Protein AF-A0A8E0S796-F1 (afdb_monomer)

Solvent-accessible surface area (backbone atoms only — not comparable to full-atom values): 21973 Å² total; per-residue (Å²): 142,81,88,77,89,77,87,77,79,78,79,92,75,78,87,76,63,74,60,61,64,56,48,54,36,47,55,50,40,48,52,57,20,57,76,66,77,45,61,71,57,59,60,54,59,32,51,54,32,20,42,34,76,47,75,72,71,74,69,78,65,90,59,93,69,80,88,68,60,45,60,60,54,51,50,51,49,38,47,43,13,43,17,45,68,61,71,85,87,86,74,93,70,88,76,74,85,72,75,86,76,80,90,68,101,65,86,81,62,60,38,54,36,38,34,29,76,61,67,54,98,42,73,72,48,49,35,38,39,17,37,52,30,51,35,50,47,27,27,62,64,42,65,57,49,36,36,48,47,55,37,52,53,55,54,58,59,62,76,73,60,92,65,101,70,64,84,81,65,74,70,65,77,84,70,59,43,64,58,48,53,54,69,78,41,72,71,77,34,49,39,46,52,28,66,42,82,93,77,67,44,72,34,53,58,74,68,49,67,69,50,62,72,59,84,61,97,63,91,72,78,67,53,42,60,51,54,76,67,52,101,85,43,93,75,44,42,44,65,63,31,34,38,38,80,43,74,84,51,61,42,58,54,50,47,48,27,47,44,18,24,61,30,43,54,62,36,86,53,52,88,46,54,45,88,67,57,78,81,58,50,77,72,50,49,50,77,30,42,65,89,51,33,56,64,54,52,52,53,63,68,70,47,88,69,93,65,91,46,89,70,42,40,33,32,40,37,46,67,93,76,60,50,71,68,58,53,54,56,45,62,74,42,96,50,46,63,28,22,62,58,38,53,51,52,13,36,39,62,58,29,76,66,66,59,87,78,40,75,73,14,33,72,82,88,132

Radius of gyration: 25.73 Å; Cα contacts (8 Å, |Δi|>4): 520; chains: 1; bounding box: 73×78×78 Å

Sequence (366 aa):
MLLGQSSRLRDPSVLRVPGAAASANYYLRRSLCRSLNLPLPSCSLFRGWTVIFTGRFPNICTSPAGSCDDREILKKLILATGGQVSTPIFSDLITQEDKENDEYPLGHGRHIALVATEPCRTLKYFQALATLGRVPLLRPKWILDVIRREAAEAHTQEDDEDGELASSSRIAECINWPLRLLMDRPGRYELPRGVLESTGELISWSSIPIHYRSKSQGTMPTPSLFDSPIEWSVQPCQLIAIVTDDFTVFGPAWLTILQLAHGAKLVPGTMDPWPLPVAERQRIPPILSMQNAVQCLGSFVSEPSSTDCSRGNLVLVDRNKLDSSILSELRLLPLQLVTCDYFIQSLICGQLLDPESSSMFVPDVD

Organism: NCBI:txid27845

Secondary structure (DSSP, 8-state):
-----------------HHHHHHHHHHHHHHHHHHTT-PPPPTTTTTTEEEEE-S--------SS----HHHHHHHHHHHTT-EEPPSS---------------SS----EEEEE-SS----HHHHHHHHTTTSS-EE-THHHHHHHHHHHHHHHHHHSS---TTTTS--------HHHHHHHHSTTSSBPP-EEETTTTEEEPTTSS--GGG---SSSPPPP-SSSSPPTT--S--EEEEEE-S-TTTHHHHHHHHHHHHTTPPBPTTSSSBPPPPHHHHTTSPPEE-HHHHHHHHHHHHHS--S---TT-EEEEE-GGG--HHHHHHHHHSS-EEE-HHHHHHHHHHTSPPPGGG-GGGS----

Structure (mmCIF, N/CA/C/O backbone):
data_AF-A0A8E0S796-F1
#
_entry.id   AF-A0A8E0S796-F1
#
loop_
_atom_site.group_PDB
_atom_site.id
_atom_site.type_symbol
_atom_site.label_atom_id
_atom_site.label_alt_id
_atom_site.label_comp_id
_atom_site.label_asym_id
_atom_site.label_entity_id
_atom_site.label_seq_id
_atom_site.pdbx_PDB_ins_code
_atom_site.Cartn_x
_atom_site.Cartn_y
_atom_site.Cartn_z
_atom_site.occupancy
_atom_site.B_iso_or_equiv
_atom_site.auth_seq_id
_atom_site.auth_comp_id
_atom_site.auth_asym_id
_atom_site.auth_atom_id
_atom_site.pdbx_PDB_model_num
ATOM 1 N N . MET A 1 1 ? 44.904 57.761 -16.116 1.00 40.41 1 MET A N 1
ATOM 2 C CA . MET A 1 1 ? 45.583 56.687 -16.871 1.00 40.41 1 MET A CA 1
ATOM 3 C C . MET A 1 1 ? 46.551 55.989 -15.939 1.00 40.41 1 MET A C 1
ATOM 5 O O . MET A 1 1 ? 47.451 56.659 -15.461 1.00 40.41 1 MET A O 1
ATOM 9 N N . LEU A 1 2 ? 46.314 54.708 -15.652 1.00 29.33 2 LEU A N 1
ATOM 10 C CA . LEU A 1 2 ? 47.295 53.636 -15.414 1.00 29.33 2 LEU A CA 1
ATOM 11 C C . LEU A 1 2 ? 46.515 52.436 -14.858 1.00 29.33 2 LEU A C 1
ATOM 13 O O . LEU A 1 2 ? 46.002 52.464 -13.744 1.00 29.33 2 LEU A O 1
ATOM 17 N N . LEU A 1 3 ? 46.350 51.432 -15.719 1.00 30.02 3 LEU A N 1
ATOM 18 C CA . LEU A 1 3 ? 45.710 50.151 -15.440 1.00 30.02 3 LEU A CA 1
ATOM 19 C C . LEU A 1 3 ? 46.621 49.322 -14.527 1.00 30.02 3 LEU A C 1
ATOM 21 O O . LEU A 1 3 ? 47.715 48.933 -14.932 1.00 30.02 3 LEU A O 1
ATOM 25 N N . GLY A 1 4 ? 46.152 49.049 -13.311 1.00 29.78 4 GLY A N 1
ATOM 26 C CA . GLY A 1 4 ? 46.729 48.054 -12.413 1.00 29.78 4 GLY A CA 1
ATOM 27 C C . GLY A 1 4 ? 46.192 46.664 -12.749 1.00 29.78 4 GLY A C 1
ATOM 28 O O . GLY A 1 4 ? 44.983 46.448 -12.804 1.00 29.78 4 GLY A O 1
ATOM 29 N N . GLN A 1 5 ? 47.110 45.734 -12.995 1.00 36.94 5 GLN A N 1
ATOM 30 C CA . GLN A 1 5 ? 46.847 44.311 -13.179 1.00 36.94 5 GLN A CA 1
ATOM 31 C C . GLN A 1 5 ? 46.157 43.724 -11.938 1.00 36.94 5 GLN A C 1
ATOM 33 O O . GLN A 1 5 ? 46.643 43.884 -10.822 1.00 36.94 5 GLN A O 1
ATOM 38 N N . SER A 1 6 ? 45.062 42.987 -12.137 1.00 31.16 6 SER A N 1
ATOM 39 C CA . SER A 1 6 ? 44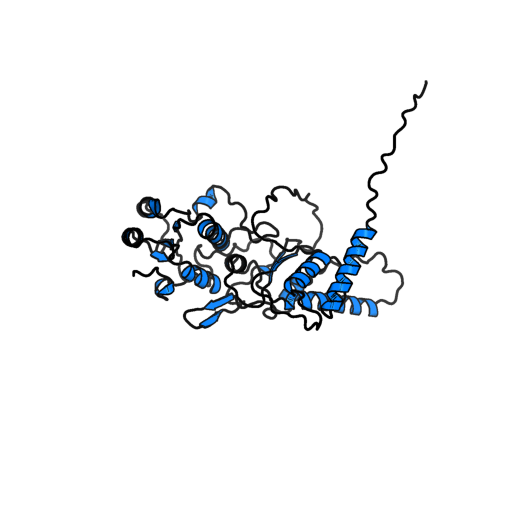.554 42.034 -11.150 1.00 31.16 6 SER A CA 1
ATOM 40 C C . SER A 1 6 ? 44.479 40.662 -11.809 1.00 31.16 6 SER A C 1
ATOM 42 O O . SER A 1 6 ? 43.662 40.395 -12.693 1.00 31.16 6 SER A O 1
ATOM 44 N N . SER A 1 7 ? 45.421 39.818 -11.408 1.00 29.09 7 SER A N 1
ATOM 45 C CA . SER A 1 7 ? 45.515 38.399 -11.703 1.00 29.09 7 SER A CA 1
ATOM 46 C C . SER A 1 7 ? 44.282 37.671 -11.163 1.00 29.09 7 SER A C 1
ATOM 48 O O . SER A 1 7 ? 44.187 37.350 -9.981 1.00 29.09 7 SER A O 1
ATOM 50 N N . ARG A 1 8 ? 43.327 37.358 -12.045 1.00 30.61 8 ARG A N 1
ATOM 51 C CA . ARG A 1 8 ? 42.311 36.343 -11.749 1.00 30.61 8 ARG A CA 1
ATOM 52 C C . ARG A 1 8 ? 42.971 34.969 -11.805 1.00 30.61 8 ARG A C 1
ATOM 54 O O . ARG A 1 8 ? 43.138 34.394 -12.880 1.00 30.61 8 ARG A O 1
ATOM 61 N N . LEU A 1 9 ? 43.353 34.467 -10.634 1.00 30.11 9 LEU A N 1
ATOM 62 C CA . LEU A 1 9 ? 43.578 33.047 -10.388 1.00 30.11 9 LEU A CA 1
ATOM 63 C C . LEU A 1 9 ? 42.331 32.282 -10.860 1.00 30.11 9 LEU A C 1
ATOM 65 O O . LEU A 1 9 ? 41.241 32.454 -10.318 1.00 30.11 9 LEU A O 1
ATOM 69 N N . ARG A 1 10 ? 42.484 31.497 -11.932 1.00 29.34 10 ARG A N 1
ATOM 70 C CA . ARG A 1 10 ? 41.500 30.493 -12.339 1.00 29.34 10 ARG A CA 1
ATOM 71 C C . ARG A 1 10 ? 41.585 29.352 -11.338 1.00 29.34 10 ARG A C 1
ATOM 73 O O . ARG A 1 10 ? 42.599 28.663 -11.294 1.00 29.34 10 ARG A O 1
ATOM 80 N N . ASP A 1 11 ? 40.521 29.169 -10.575 1.00 26.55 11 ASP A N 1
ATOM 81 C CA . ASP A 1 11 ? 40.298 27.969 -9.783 1.00 26.55 11 ASP A CA 1
ATOM 82 C C . ASP A 1 11 ? 39.998 26.798 -10.746 1.00 26.55 11 ASP A C 1
ATOM 84 O O . ASP A 1 11 ? 39.052 26.893 -11.538 1.00 26.55 11 ASP A O 1
ATOM 88 N N . PRO A 1 12 ? 40.802 25.719 -10.781 1.00 33.03 12 PRO A N 1
ATOM 89 C CA . PRO A 1 12 ? 40.572 24.578 -11.650 1.00 33.03 12 PRO A CA 1
ATOM 90 C C . PRO A 1 12 ? 39.724 23.559 -10.889 1.00 33.03 12 PRO A C 1
ATOM 92 O O . PRO A 1 12 ? 40.205 22.506 -10.477 1.00 33.03 12 PRO A O 1
ATOM 95 N N . SER A 1 13 ? 38.452 23.869 -10.664 1.00 29.36 13 SER A N 1
ATOM 96 C CA . SER A 1 13 ? 37.552 22.951 -9.975 1.00 29.36 13 SER A CA 1
ATOM 97 C C . SER A 1 13 ? 36.217 22.828 -10.715 1.00 29.36 13 SER A C 1
ATOM 99 O O . SER A 1 13 ? 35.382 23.721 -10.756 1.00 29.36 13 SER A O 1
ATOM 101 N N . VAL A 1 14 ? 36.038 21.624 -11.273 1.00 34.59 14 VAL A N 1
ATOM 102 C CA . VAL A 1 14 ? 34.771 21.002 -11.688 1.00 34.59 14 VAL A CA 1
ATOM 103 C C . VAL A 1 14 ? 34.178 21.455 -13.033 1.00 34.59 14 VAL A C 1
ATOM 105 O O . VAL A 1 14 ? 33.029 21.871 -13.137 1.00 34.59 14 VAL A O 1
ATOM 108 N N . LEU A 1 15 ? 34.898 21.168 -14.122 1.00 28.36 15 LEU A N 1
ATOM 109 C CA . LEU A 1 15 ? 34.232 20.687 -15.341 1.00 28.36 15 LEU A CA 1
ATOM 110 C C . LEU A 1 15 ? 33.751 19.252 -15.074 1.00 28.36 15 LEU A C 1
ATOM 112 O O . LEU A 1 15 ? 34.462 18.279 -15.324 1.00 28.36 15 LEU A O 1
ATOM 116 N N . ARG A 1 16 ? 32.544 19.102 -14.513 1.00 33.59 16 ARG A N 1
ATOM 117 C CA . ARG A 1 16 ? 31.850 17.806 -14.488 1.00 33.59 16 ARG A CA 1
ATOM 118 C C . ARG A 1 16 ? 31.503 17.453 -15.932 1.00 33.59 16 ARG A C 1
ATOM 120 O O . ARG A 1 16 ? 30.537 17.966 -16.483 1.00 33.59 16 ARG A O 1
ATOM 127 N N . VAL A 1 17 ? 32.312 16.592 -16.543 1.00 28.11 17 VAL A N 1
ATOM 128 C CA . VAL A 1 17 ? 32.035 16.004 -17.857 1.00 28.11 17 VAL A CA 1
ATOM 129 C C . VAL A 1 17 ? 30.725 15.203 -17.751 1.00 28.11 17 VAL A C 1
ATOM 131 O O . VAL A 1 17 ? 30.697 14.200 -17.032 1.00 28.11 17 VAL A O 1
ATOM 134 N N . PRO A 1 18 ? 29.641 15.586 -18.456 1.00 31.92 18 PRO A N 1
ATOM 135 C CA . PRO A 1 18 ? 28.344 14.898 -18.381 1.00 31.92 18 PRO A CA 1
ATOM 136 C C . PRO A 1 18 ? 28.396 13.423 -18.834 1.00 31.92 18 PRO A C 1
ATOM 138 O O . PRO A 1 18 ? 27.511 12.631 -18.515 1.00 31.92 18 PRO A O 1
ATOM 141 N N . GLY A 1 19 ? 29.453 13.028 -19.554 1.00 36.03 19 GLY A N 1
ATOM 142 C CA . GLY A 1 19 ? 29.602 11.705 -20.169 1.00 36.03 19 GLY A CA 1
ATOM 143 C C . GLY A 1 19 ? 30.029 10.561 -19.239 1.00 36.03 19 GLY A C 1
ATOM 144 O O . GLY A 1 19 ? 29.724 9.406 -19.530 1.00 36.03 19 GLY A O 1
ATOM 145 N N . ALA A 1 20 ? 30.691 10.823 -18.106 1.00 36.44 20 ALA A N 1
ATOM 146 C CA . ALA A 1 20 ? 31.187 9.744 -17.235 1.00 36.44 20 ALA A CA 1
ATOM 147 C C . ALA A 1 20 ? 30.063 9.096 -16.403 1.00 36.44 20 ALA A C 1
ATOM 149 O O . ALA A 1 20 ? 29.987 7.874 -16.288 1.00 36.44 20 ALA A O 1
ATOM 150 N N . ALA A 1 21 ? 29.132 9.905 -15.887 1.00 47.22 21 ALA A N 1
ATOM 151 C CA . ALA A 1 21 ? 27.968 9.406 -15.155 1.00 47.22 21 ALA A CA 1
ATOM 152 C C . ALA A 1 21 ? 26.963 8.715 -16.092 1.00 47.22 21 ALA A C 1
ATOM 154 O O . ALA A 1 21 ? 26.442 7.653 -15.759 1.00 47.22 21 ALA A O 1
ATOM 155 N N . ALA A 1 22 ? 26.739 9.266 -17.292 1.00 51.88 22 ALA A N 1
ATOM 156 C CA . ALA A 1 22 ? 25.870 8.660 -18.301 1.00 51.88 22 ALA A CA 1
ATOM 157 C C . ALA A 1 22 ? 26.415 7.310 -18.812 1.00 51.88 22 ALA A C 1
ATOM 159 O O . ALA A 1 22 ? 25.647 6.359 -18.979 1.00 51.88 22 ALA A O 1
ATOM 160 N N . SER A 1 23 ? 27.737 7.199 -19.000 1.00 56.59 23 SER A N 1
ATOM 161 C CA . SER A 1 23 ? 28.386 5.959 -19.449 1.00 56.59 23 SER A CA 1
ATOM 162 C C . SER A 1 23 ? 28.444 4.883 -18.359 1.00 56.59 23 SER A C 1
ATOM 164 O O . SER A 1 23 ? 28.126 3.728 -18.638 1.00 56.59 23 SER A O 1
ATOM 166 N N . ALA A 1 24 ? 28.741 5.235 -17.102 1.00 59.94 24 ALA A N 1
ATOM 167 C CA . ALA A 1 24 ? 28.686 4.291 -15.980 1.00 59.94 24 ALA A CA 1
ATOM 168 C C . ALA A 1 24 ? 27.276 3.696 -15.796 1.00 59.94 24 ALA A C 1
ATOM 170 O O . ALA A 1 24 ? 27.121 2.489 -15.597 1.00 59.94 24 ALA A O 1
ATOM 171 N N . ASN A 1 25 ? 26.241 4.527 -15.948 1.00 73.81 25 ASN A N 1
ATOM 172 C CA . ASN A 1 25 ? 24.851 4.087 -15.850 1.00 73.81 25 ASN A CA 1
ATOM 173 C C . ASN A 1 25 ? 24.449 3.171 -17.024 1.00 73.81 25 ASN A C 1
ATOM 175 O O . ASN A 1 25 ? 23.695 2.218 -16.841 1.00 73.81 25 ASN A O 1
ATOM 179 N N . TYR A 1 26 ? 25.008 3.393 -18.219 1.00 82.00 26 TYR A N 1
ATOM 180 C CA . TYR A 1 26 ? 24.823 2.507 -19.373 1.00 82.00 26 TYR A CA 1
ATOM 181 C C . TYR A 1 26 ? 25.399 1.102 -19.137 1.00 82.00 26 TYR A C 1
ATOM 183 O O . TYR A 1 26 ? 24.697 0.112 -19.354 1.00 82.00 26 TYR A O 1
ATOM 191 N N . TYR A 1 27 ? 26.645 0.988 -18.659 1.00 85.69 27 TYR A N 1
ATOM 192 C CA . TYR A 1 27 ? 27.256 -0.322 -18.389 1.00 85.69 27 TYR A CA 1
ATOM 193 C C . TYR A 1 27 ? 26.522 -1.082 -17.282 1.00 85.69 27 TYR A C 1
ATOM 195 O O . TYR A 1 27 ? 26.306 -2.290 -17.413 1.00 85.69 27 TYR A O 1
ATOM 203 N N . LEU A 1 28 ? 26.081 -0.376 -16.235 1.00 85.75 28 LEU A N 1
ATOM 204 C CA . LEU A 1 28 ? 25.255 -0.951 -15.178 1.00 85.75 28 LEU A CA 1
ATOM 205 C C . LEU A 1 28 ? 23.925 -1.479 -15.733 1.00 85.75 28 LEU A C 1
ATOM 207 O O . LEU A 1 28 ? 23.630 -2.659 -15.543 1.00 85.75 28 LEU A O 1
ATOM 211 N N . ARG A 1 29 ? 23.161 -0.659 -16.476 1.00 88.38 29 ARG A N 1
ATOM 212 C CA . ARG A 1 29 ? 21.910 -1.098 -17.126 1.00 88.38 29 ARG A CA 1
ATOM 213 C C . ARG A 1 29 ? 22.138 -2.320 -18.007 1.00 88.38 29 ARG A C 1
ATOM 215 O O . ARG A 1 29 ? 21.408 -3.299 -17.887 1.00 88.38 29 ARG A O 1
ATOM 222 N N . ARG A 1 30 ? 23.171 -2.298 -18.853 1.00 87.88 30 ARG A N 1
ATOM 223 C CA . ARG A 1 30 ? 23.501 -3.406 -19.759 1.00 87.88 30 ARG A CA 1
ATOM 224 C C . ARG A 1 30 ? 23.816 -4.696 -19.004 1.00 87.88 30 ARG A C 1
ATOM 226 O O . ARG A 1 30 ? 23.376 -5.759 -19.428 1.00 87.88 30 ARG A O 1
ATOM 233 N N . SER A 1 31 ? 24.558 -4.609 -17.901 1.00 88.12 31 SER A N 1
ATOM 234 C CA . SER A 1 31 ? 24.869 -5.759 -17.048 1.00 88.12 31 SER A CA 1
ATOM 235 C C . SER A 1 31 ? 23.606 -6.346 -16.403 1.00 88.12 31 SER A C 1
ATOM 237 O O . SER A 1 31 ? 23.342 -7.538 -16.547 1.00 88.12 31 SER A O 1
ATOM 239 N N . LEU A 1 32 ? 22.772 -5.496 -15.788 1.00 87.94 32 LEU A N 1
ATOM 240 C CA . LEU A 1 32 ? 21.517 -5.900 -15.138 1.00 87.94 32 LEU A CA 1
ATOM 241 C C . LEU A 1 32 ? 20.501 -6.492 -16.130 1.00 87.94 32 LEU A C 1
ATOM 243 O O . LEU A 1 32 ? 19.829 -7.478 -15.834 1.00 87.94 32 LEU A O 1
ATOM 247 N N . CYS A 1 33 ? 20.391 -5.913 -17.328 1.00 87.44 33 CYS A N 1
ATOM 248 C CA . CYS A 1 33 ? 19.484 -6.421 -18.357 1.00 87.44 33 CYS A CA 1
ATOM 249 C C . CYS A 1 33 ? 19.953 -7.780 -18.881 1.00 87.44 33 CYS A C 1
ATOM 251 O O . CYS A 1 33 ? 19.137 -8.684 -19.034 1.00 87.44 33 CYS A O 1
ATOM 253 N N . ARG A 1 34 ? 21.267 -7.977 -19.063 1.00 87.44 34 ARG A N 1
ATOM 254 C CA . ARG A 1 34 ? 21.828 -9.286 -19.429 1.00 87.44 34 ARG A CA 1
ATOM 255 C C . ARG A 1 34 ? 21.535 -10.356 -18.382 1.00 87.44 34 ARG A C 1
ATOM 257 O O . ARG A 1 34 ? 21.145 -11.452 -18.767 1.00 87.44 34 ARG A O 1
ATOM 264 N N . SER A 1 35 ? 21.668 -10.049 -17.087 1.00 84.81 35 SER A N 1
ATOM 265 C CA . SER A 1 35 ? 21.361 -11.028 -16.030 1.00 84.81 35 SER A CA 1
ATOM 266 C C . SER A 1 35 ? 19.887 -11.437 -15.993 1.00 84.81 35 SER A C 1
ATOM 268 O O . SER A 1 35 ? 19.581 -12.551 -15.589 1.00 84.81 35 SER A O 1
ATOM 270 N N . LEU A 1 36 ? 18.983 -10.560 -16.441 1.00 82.56 36 LEU A N 1
ATOM 271 C CA . LEU A 1 36 ? 17.538 -10.807 -16.479 1.00 82.56 36 LEU A CA 1
ATOM 272 C C . LEU A 1 36 ? 17.013 -11.217 -17.867 1.00 82.56 36 LEU A C 1
ATOM 274 O O . LEU A 1 36 ? 15.799 -11.340 -18.044 1.00 82.56 36 LEU A O 1
ATOM 278 N N . ASN A 1 37 ? 17.899 -11.401 -18.854 1.00 87.06 37 ASN A N 1
ATOM 279 C CA . ASN A 1 37 ? 17.545 -11.611 -20.261 1.00 87.06 37 ASN A CA 1
ATOM 280 C C . ASN A 1 37 ? 16.516 -10.577 -20.778 1.00 87.06 37 ASN A C 1
ATOM 282 O O . ASN A 1 37 ? 15.459 -10.913 -21.319 1.00 87.06 37 ASN A O 1
ATOM 286 N N . LEU A 1 38 ? 16.803 -9.298 -20.531 1.00 88.69 38 LEU A N 1
ATOM 287 C CA . LEU A 1 38 ? 16.007 -8.150 -20.958 1.00 88.69 38 LEU A CA 1
ATOM 288 C C . LEU A 1 38 ? 16.737 -7.358 -22.051 1.00 88.69 38 LEU A C 1
ATOM 290 O O . LEU A 1 38 ? 17.972 -7.302 -22.042 1.00 88.69 38 LEU A O 1
ATOM 294 N N . PRO A 1 39 ? 15.995 -6.696 -22.957 1.00 90.19 39 PRO A N 1
ATOM 295 C CA . PRO A 1 39 ? 16.579 -5.688 -23.831 1.00 90.19 39 PRO A CA 1
ATOM 296 C C . PRO A 1 39 ? 17.057 -4.482 -23.012 1.00 90.19 39 PRO A C 1
ATOM 298 O O . PRO A 1 39 ? 16.686 -4.322 -21.849 1.00 90.19 39 PRO A O 1
ATOM 301 N N . LEU A 1 40 ? 17.902 -3.642 -23.609 1.00 89.00 40 LEU A N 1
ATOM 302 C CA . LEU A 1 40 ? 18.440 -2.465 -22.933 1.00 89.00 40 LEU A CA 1
ATOM 303 C C . LEU A 1 40 ? 17.415 -1.311 -22.963 1.00 89.00 40 LEU A C 1
ATOM 305 O O . LEU A 1 40 ? 17.140 -0.816 -24.052 1.00 89.00 40 LEU A O 1
ATOM 309 N N . PRO A 1 41 ? 16.893 -0.847 -21.811 1.00 88.19 41 PRO A N 1
ATOM 310 C CA . PRO A 1 41 ? 15.966 0.281 -21.763 1.00 88.19 41 PRO A CA 1
ATOM 311 C C . PRO A 1 41 ? 16.676 1.637 -21.836 1.00 88.19 41 PRO A C 1
ATOM 313 O O . PRO A 1 41 ? 17.892 1.754 -21.603 1.00 88.19 41 PRO A O 1
ATOM 316 N N . SER A 1 42 ? 15.881 2.684 -22.061 1.00 86.38 42 SER A N 1
ATOM 317 C CA . SER A 1 42 ? 16.326 4.070 -21.951 1.00 86.38 42 SER A CA 1
ATOM 318 C C . SER A 1 42 ? 16.762 4.413 -20.520 1.00 86.38 42 SER A C 1
ATOM 320 O O . SER A 1 42 ? 16.392 3.774 -19.530 1.00 86.38 42 SER A O 1
ATOM 322 N N . CYS A 1 43 ? 17.582 5.458 -20.379 1.00 85.88 43 CYS A N 1
ATOM 323 C CA . CYS A 1 43 ? 18.012 5.943 -19.065 1.00 85.88 43 CYS A CA 1
ATOM 324 C C . CYS A 1 43 ? 16.915 6.677 -18.282 1.00 85.88 43 CYS A C 1
ATOM 326 O O . CYS A 1 43 ? 17.146 7.004 -17.120 1.00 85.88 43 CYS A O 1
ATOM 328 N N . SER A 1 44 ? 15.768 6.947 -18.907 1.00 86.31 44 SER A N 1
ATOM 329 C CA . SER A 1 44 ? 14.663 7.734 -18.356 1.00 86.31 44 SER A CA 1
ATOM 330 C C . SER A 1 44 ? 13.348 6.959 -18.261 1.00 86.31 44 SER A C 1
ATOM 332 O O . SER A 1 44 ? 12.337 7.562 -17.915 1.00 86.31 44 SER A O 1
ATOM 334 N N . LEU A 1 45 ? 13.349 5.650 -18.533 1.00 89.50 45 LEU A N 1
ATOM 335 C CA . LEU A 1 45 ? 12.152 4.803 -18.570 1.00 89.50 45 LEU A CA 1
ATOM 336 C C . LEU A 1 45 ? 11.266 4.922 -17.315 1.00 89.50 45 LEU A C 1
ATOM 338 O O . LEU A 1 45 ? 10.043 4.946 -17.422 1.00 89.50 45 LEU A O 1
ATOM 342 N N . PHE A 1 46 ? 11.865 5.020 -16.126 1.00 91.12 46 PHE A N 1
ATOM 343 C CA . PHE A 1 46 ? 11.137 5.169 -14.859 1.00 91.12 46 PHE A CA 1
ATOM 344 C C . PHE A 1 46 ? 11.224 6.588 -14.282 1.00 91.12 46 PHE A C 1
ATOM 346 O O . PHE A 1 46 ? 10.946 6.801 -13.101 1.00 91.12 46 PHE A O 1
ATOM 353 N N . ARG A 1 47 ? 11.592 7.589 -15.090 1.00 87.69 47 ARG A N 1
ATOM 354 C CA . ARG A 1 47 ? 11.658 8.982 -14.637 1.00 87.69 47 ARG A CA 1
ATOM 355 C C . ARG A 1 47 ? 10.298 9.434 -14.097 1.00 87.69 47 ARG A C 1
ATOM 357 O O . ARG A 1 47 ? 9.272 9.265 -14.747 1.00 87.69 47 ARG A O 1
ATOM 364 N N . GLY A 1 48 ? 10.304 10.014 -12.897 1.00 85.25 48 GLY A N 1
ATOM 365 C CA . GLY A 1 48 ? 9.087 10.461 -12.211 1.00 85.25 48 GLY A CA 1
ATOM 366 C C . GLY A 1 48 ? 8.340 9.364 -11.444 1.00 85.25 48 GLY A C 1
ATOM 367 O O . GLY A 1 48 ? 7.299 9.662 -10.865 1.00 85.25 48 GLY A O 1
ATOM 368 N N . TRP A 1 49 ? 8.859 8.132 -11.393 1.00 90.00 49 TRP A N 1
ATOM 369 C CA . TRP A 1 49 ? 8.297 7.042 -10.592 1.00 90.00 49 TRP A CA 1
ATOM 370 C C . TRP A 1 49 ? 9.118 6.762 -9.338 1.00 90.00 49 TRP A C 1
ATOM 372 O O . TRP A 1 49 ? 10.331 6.563 -9.414 1.00 90.00 49 TRP A O 1
ATOM 382 N N . THR A 1 50 ? 8.436 6.625 -8.204 1.00 92.38 50 THR A N 1
ATOM 383 C CA . THR A 1 50 ? 8.976 6.013 -6.991 1.00 92.38 50 THR A CA 1
ATOM 384 C C . THR A 1 50 ? 8.392 4.616 -6.811 1.00 92.38 50 THR A C 1
ATOM 386 O O . THR A 1 50 ? 7.186 4.439 -6.639 1.00 92.38 50 THR A O 1
ATOM 389 N N . VAL A 1 51 ? 9.260 3.605 -6.833 1.00 93.81 51 VAL A N 1
ATOM 390 C CA . VAL A 1 51 ? 8.886 2.196 -6.693 1.00 93.81 51 VAL A CA 1
ATOM 391 C C . VAL A 1 51 ? 9.227 1.693 -5.297 1.00 93.81 51 VAL A C 1
ATOM 393 O O . VAL A 1 51 ? 10.354 1.817 -4.813 1.00 93.81 51 VAL A O 1
ATOM 396 N N . ILE A 1 52 ? 8.245 1.089 -4.638 1.00 92.69 52 ILE A N 1
ATOM 397 C CA . ILE A 1 52 ? 8.347 0.648 -3.252 1.00 92.69 52 ILE A CA 1
ATOM 398 C C . ILE A 1 52 ? 8.213 -0.860 -3.204 1.00 92.69 52 ILE A C 1
ATOM 400 O O . ILE A 1 52 ? 7.141 -1.410 -3.406 1.00 92.69 52 ILE A O 1
ATOM 404 N N . PHE A 1 53 ? 9.308 -1.543 -2.894 1.00 91.94 53 PHE A N 1
ATOM 405 C CA . PHE A 1 53 ? 9.316 -3.000 -2.806 1.00 91.94 53 PHE A CA 1
ATOM 406 C C . PHE A 1 53 ? 8.915 -3.461 -1.407 1.00 91.94 53 PHE A C 1
ATOM 408 O O . PHE A 1 53 ? 9.492 -2.982 -0.423 1.00 91.94 53 PHE A O 1
ATOM 415 N N . THR A 1 54 ? 8.028 -4.449 -1.306 1.00 90.69 54 THR A N 1
ATOM 416 C CA . THR A 1 54 ? 7.654 -5.078 -0.032 1.00 90.69 54 THR A CA 1
ATOM 417 C C . THR A 1 54 ? 7.363 -6.575 -0.170 1.00 90.69 54 THR A C 1
ATOM 419 O O . THR A 1 54 ? 7.203 -7.080 -1.277 1.00 90.69 54 THR A O 1
ATOM 422 N N . GLY A 1 55 ? 7.309 -7.288 0.956 1.00 84.75 55 GLY A N 1
ATOM 423 C CA . GLY A 1 55 ? 7.146 -8.741 0.987 1.00 84.75 55 GLY A CA 1
ATOM 424 C C . GLY A 1 55 ? 8.425 -9.502 0.624 1.00 84.75 55 GLY A C 1
ATOM 425 O O . GLY A 1 55 ? 9.520 -8.930 0.558 1.00 84.75 55 GLY A O 1
ATOM 426 N N . ARG A 1 56 ? 8.283 -10.817 0.429 1.00 78.25 56 ARG A N 1
ATOM 427 C CA . ARG A 1 56 ? 9.378 -11.710 0.029 1.00 78.25 56 ARG A CA 1
ATOM 428 C C . ARG A 1 56 ? 9.452 -11.804 -1.492 1.00 78.25 56 ARG A C 1
ATOM 430 O O . ARG A 1 56 ? 8.433 -11.960 -2.158 1.00 78.25 56 ARG A O 1
ATOM 437 N N . PHE A 1 57 ? 10.663 -11.745 -2.033 1.00 73.00 57 PHE A N 1
ATOM 438 C CA . PHE A 1 57 ? 10.919 -11.952 -3.454 1.00 73.00 57 PHE A CA 1
ATOM 439 C C . PHE A 1 57 ? 11.546 -13.336 -3.618 1.00 73.00 57 PHE A C 1
ATOM 441 O O . PHE A 1 57 ? 12.681 -13.520 -3.186 1.00 73.00 57 PHE A O 1
ATOM 448 N N . PRO A 1 58 ? 10.815 -14.336 -4.149 1.00 62.44 58 PRO A N 1
ATOM 449 C CA . PRO A 1 58 ? 11.441 -15.590 -4.523 1.00 62.44 58 PRO A CA 1
ATOM 450 C C . PRO A 1 58 ? 12.374 -15.331 -5.706 1.00 62.44 58 PRO A C 1
ATOM 452 O O . PRO A 1 58 ? 12.113 -14.439 -6.519 1.00 62.44 58 PRO A O 1
ATOM 455 N N . ASN A 1 59 ? 13.447 -16.113 -5.797 1.00 56.34 59 ASN A N 1
ATOM 456 C CA . ASN A 1 59 ? 14.449 -15.924 -6.835 1.00 56.34 59 ASN A CA 1
ATOM 457 C C . ASN A 1 59 ? 13.826 -16.157 -8.235 1.00 56.34 59 ASN A C 1
ATOM 459 O O . ASN A 1 59 ? 13.468 -17.278 -8.586 1.00 56.34 59 ASN A O 1
ATOM 463 N N . ILE A 1 60 ? 13.675 -15.090 -9.017 1.00 55.28 60 ILE A N 1
ATOM 464 C CA . ILE A 1 60 ? 13.373 -15.040 -10.452 1.00 55.28 60 ILE A CA 1
ATOM 465 C C . ILE A 1 60 ? 14.612 -15.473 -11.261 1.00 55.28 60 ILE A C 1
ATOM 467 O O . ILE A 1 60 ? 14.471 -16.055 -12.337 1.00 55.28 60 ILE A O 1
ATOM 471 N N . CYS A 1 61 ? 15.826 -15.238 -10.748 1.00 47.34 61 CYS A N 1
ATOM 472 C CA . CYS A 1 61 ? 17.069 -15.675 -11.382 1.00 47.34 61 CYS A CA 1
ATOM 473 C C . CYS A 1 61 ? 17.334 -17.180 -11.185 1.00 47.34 61 CYS A C 1
ATOM 475 O O . CYS A 1 61 ? 17.660 -17.631 -10.089 1.00 47.34 61 CYS A O 1
ATOM 477 N N . THR A 1 62 ? 17.336 -17.953 -12.275 1.00 45.78 62 THR A N 1
ATOM 478 C CA . THR A 1 62 ? 17.882 -19.324 -12.326 1.00 45.78 62 THR A CA 1
ATOM 479 C C . THR A 1 62 ? 19.374 -19.317 -12.690 1.00 45.78 62 THR A C 1
ATOM 481 O O . THR A 1 62 ? 19.788 -19.985 -13.638 1.00 45.78 62 THR A O 1
ATOM 484 N N . SER A 1 63 ? 20.199 -18.517 -12.006 1.00 40.94 63 SER A N 1
ATOM 485 C CA . SER A 1 63 ? 21.653 -18.548 -12.234 1.00 40.94 63 SER A CA 1
ATOM 486 C C . SER A 1 63 ? 22.312 -19.636 -11.369 1.00 40.94 63 SER A C 1
ATOM 488 O O . SER A 1 63 ? 22.043 -19.676 -10.167 1.00 40.94 63 SER A O 1
ATOM 490 N N . PRO A 1 64 ? 23.207 -20.485 -11.919 1.00 39.72 64 PRO A N 1
ATOM 491 C CA . PRO A 1 64 ? 23.965 -21.484 -11.151 1.00 39.72 64 PRO A CA 1
ATOM 492 C C . PRO A 1 64 ? 24.980 -20.878 -10.168 1.00 39.72 64 PRO A C 1
ATOM 494 O O . PRO A 1 64 ? 25.506 -21.582 -9.310 1.00 39.72 64 PRO A O 1
ATOM 497 N N . ALA A 1 65 ? 25.288 -19.584 -10.297 1.00 42.84 65 ALA A N 1
ATOM 498 C CA . ALA A 1 65 ? 26.179 -18.863 -9.396 1.00 42.84 65 ALA A CA 1
ATOM 499 C C . ALA A 1 65 ? 25.342 -18.151 -8.322 1.00 42.84 65 ALA A C 1
ATOM 501 O O . ALA A 1 65 ? 24.565 -17.252 -8.634 1.00 42.84 65 ALA A O 1
ATOM 502 N N . GLY A 1 66 ? 25.487 -18.604 -7.075 1.00 38.34 66 GLY A N 1
ATOM 503 C CA . GLY A 1 66 ? 24.673 -18.270 -5.905 1.00 38.34 66 GLY A CA 1
ATOM 504 C C . GLY A 1 66 ? 24.086 -16.853 -5.799 1.00 38.34 66 GLY A C 1
ATOM 505 O O . GLY A 1 66 ? 24.781 -15.851 -5.926 1.00 38.34 66 GLY A O 1
ATOM 506 N N . SER A 1 67 ? 22.799 -16.827 -5.434 1.00 43.12 67 SER A N 1
ATOM 507 C CA . SER A 1 67 ? 22.126 -15.818 -4.601 1.00 43.12 67 SER A CA 1
ATOM 508 C C . SER A 1 67 ? 22.356 -14.345 -4.971 1.00 43.12 67 SER A C 1
ATOM 510 O O . SER A 1 67 ? 22.923 -13.576 -4.192 1.00 43.12 67 SER A O 1
ATOM 512 N N . CYS A 1 68 ? 21.825 -13.910 -6.112 1.00 47.75 68 CYS A N 1
ATOM 513 C CA . CYS A 1 68 ? 21.493 -12.499 -6.293 1.00 47.75 68 CYS A CA 1
ATOM 514 C C . CYS A 1 68 ? 20.007 -12.313 -5.957 1.00 47.75 68 CYS A C 1
ATOM 516 O O . CYS A 1 68 ? 19.164 -12.890 -6.635 1.00 47.75 68 CYS A O 1
ATOM 518 N N . ASP A 1 69 ? 19.697 -11.562 -4.894 1.00 66.00 69 ASP A N 1
ATOM 519 C CA . ASP A 1 69 ? 18.315 -11.228 -4.530 1.00 66.00 69 ASP A CA 1
ATOM 520 C C . ASP A 1 69 ? 17.688 -10.412 -5.669 1.00 66.00 69 ASP A C 1
ATOM 522 O O . ASP A 1 69 ? 18.102 -9.280 -5.944 1.00 66.00 69 ASP A O 1
ATOM 526 N N . ASP A 1 70 ? 16.695 -10.986 -6.349 1.00 76.00 70 ASP A N 1
ATOM 527 C CA . ASP A 1 70 ? 16.001 -10.351 -7.469 1.00 76.00 70 ASP A CA 1
ATOM 528 C C . ASP A 1 70 ? 15.410 -8.995 -7.110 1.00 76.00 70 ASP A C 1
ATOM 530 O O . ASP A 1 70 ? 15.332 -8.100 -7.955 1.00 76.00 70 ASP A O 1
ATOM 534 N N . ARG A 1 71 ? 15.061 -8.791 -5.837 1.00 85.38 71 ARG A N 1
ATOM 535 C CA . ARG A 1 71 ? 14.638 -7.486 -5.344 1.00 85.38 71 ARG A CA 1
ATOM 536 C C . ARG A 1 71 ? 15.728 -6.437 -5.538 1.00 85.38 71 ARG A C 1
ATOM 538 O O . ARG A 1 71 ? 15.432 -5.334 -5.989 1.00 85.38 71 ARG A O 1
ATOM 545 N N . GLU A 1 72 ? 16.979 -6.757 -5.220 1.00 87.75 72 GLU A N 1
ATOM 546 C CA . GLU A 1 72 ? 18.103 -5.825 -5.345 1.00 87.75 72 GLU A CA 1
ATOM 547 C C . GLU A 1 72 ? 18.471 -5.555 -6.804 1.00 87.75 72 GLU A C 1
ATOM 549 O O . GLU A 1 72 ? 18.794 -4.417 -7.155 1.00 87.75 72 GLU A O 1
ATOM 554 N N . ILE A 1 73 ? 18.362 -6.559 -7.680 1.00 88.31 73 ILE A N 1
ATOM 555 C CA . ILE A 1 73 ? 18.537 -6.362 -9.126 1.00 88.31 73 ILE A CA 1
ATOM 556 C C . ILE A 1 73 ? 17.470 -5.398 -9.654 1.00 88.31 73 ILE A C 1
ATOM 558 O O . ILE A 1 73 ? 17.804 -4.416 -10.320 1.00 88.31 73 ILE A O 1
ATOM 562 N N . LEU A 1 74 ? 16.196 -5.634 -9.322 1.00 90.88 74 LEU A N 1
ATOM 563 C CA . LEU A 1 74 ? 15.085 -4.783 -9.752 1.00 90.88 74 LEU A CA 1
ATOM 564 C C . LEU A 1 74 ? 15.221 -3.356 -9.214 1.00 90.88 74 LEU A C 1
ATOM 566 O O . LEU A 1 74 ? 15.032 -2.406 -9.970 1.00 90.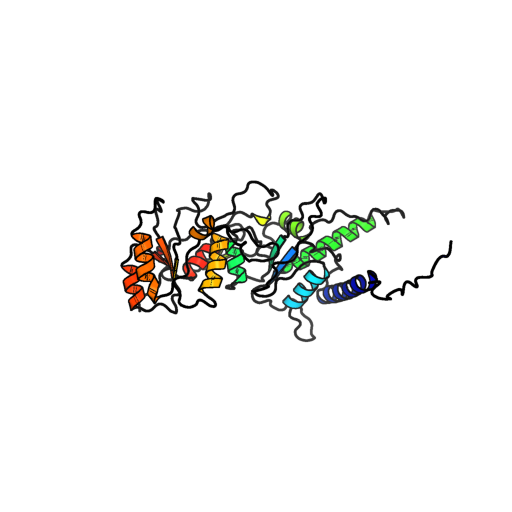88 74 LEU A O 1
ATOM 570 N N . LYS A 1 75 ? 15.614 -3.176 -7.947 1.00 92.00 75 LYS A N 1
ATOM 571 C CA . LYS A 1 75 ? 15.890 -1.845 -7.381 1.00 92.00 75 LYS A CA 1
ATOM 572 C C . LYS A 1 75 ? 16.971 -1.108 -8.165 1.00 92.00 75 LYS A C 1
ATOM 574 O O . LYS A 1 75 ? 16.768 0.038 -8.559 1.00 92.00 75 LYS A O 1
ATOM 579 N N . LYS A 1 76 ? 18.109 -1.762 -8.422 1.00 91.56 76 LYS A N 1
ATOM 580 C CA . LYS A 1 76 ? 19.210 -1.172 -9.200 1.00 91.56 76 LYS A CA 1
ATOM 581 C C . LYS A 1 76 ? 18.770 -0.824 -10.618 1.00 91.56 76 LYS A C 1
ATOM 583 O O . LYS A 1 76 ? 19.191 0.202 -11.139 1.00 91.56 76 LYS A O 1
ATOM 588 N N . LEU A 1 77 ? 17.906 -1.638 -11.221 1.00 91.94 77 LEU A N 1
ATOM 589 C CA . LEU A 1 77 ? 17.366 -1.398 -12.554 1.00 91.94 77 LEU A CA 1
ATOM 590 C C . LEU A 1 77 ? 16.463 -0.159 -12.593 1.00 91.94 77 LEU A C 1
ATOM 592 O O . LEU A 1 77 ? 16.654 0.678 -13.471 1.00 91.94 77 LEU A O 1
ATOM 596 N N . ILE A 1 78 ? 15.558 0.005 -11.618 1.00 92.81 78 ILE A N 1
ATOM 597 C CA . ILE A 1 78 ? 14.726 1.215 -11.466 1.00 92.81 78 ILE A CA 1
ATOM 598 C C . ILE A 1 78 ? 15.602 2.466 -11.312 1.00 92.81 78 ILE A C 1
ATOM 600 O O . ILE A 1 78 ? 15.401 3.455 -12.013 1.00 92.81 78 ILE A O 1
ATOM 604 N N . LEU A 1 79 ? 16.623 2.412 -10.451 1.00 91.06 79 LEU A N 1
ATOM 605 C CA . LEU A 1 79 ? 17.545 3.536 -10.252 1.00 91.06 79 LEU A CA 1
ATOM 606 C C . LEU A 1 79 ? 18.338 3.863 -11.529 1.00 91.06 79 LEU A C 1
ATOM 608 O O . LEU A 1 79 ? 18.478 5.024 -11.910 1.00 91.06 79 LEU A O 1
ATOM 612 N N . ALA A 1 80 ? 18.830 2.839 -12.230 1.00 89.38 80 ALA A N 1
ATOM 613 C CA . ALA A 1 80 ? 19.633 3.008 -13.440 1.00 89.38 80 ALA A CA 1
ATOM 614 C C . ALA A 1 80 ? 18.827 3.536 -14.647 1.00 89.38 80 ALA A C 1
ATOM 616 O O . ALA A 1 80 ? 19.410 3.988 -15.638 1.00 89.38 80 ALA A O 1
ATOM 617 N N . THR A 1 81 ? 17.496 3.491 -14.554 1.00 89.44 81 THR A N 1
ATOM 618 C CA . THR A 1 81 ? 16.517 3.963 -15.547 1.00 89.44 81 THR A CA 1
ATOM 619 C C . THR A 1 81 ? 15.788 5.243 -15.106 1.00 89.44 81 THR A C 1
ATOM 621 O O . THR A 1 81 ? 14.751 5.602 -15.665 1.00 89.44 81 THR A O 1
ATOM 624 N N . GLY A 1 82 ? 16.340 5.956 -14.116 1.00 86.88 82 GLY A N 1
ATOM 625 C CA . GLY A 1 82 ? 15.892 7.295 -13.722 1.00 86.88 82 GLY A CA 1
ATOM 626 C C . GLY A 1 82 ? 14.734 7.328 -12.722 1.00 86.88 82 GLY A C 1
ATOM 627 O O . GLY A 1 82 ? 14.261 8.417 -12.395 1.00 86.88 82 GLY A O 1
ATOM 628 N N . GLY A 1 83 ? 14.285 6.170 -12.234 1.00 89.56 83 GLY A N 1
ATOM 629 C CA . GLY A 1 83 ? 13.305 6.072 -11.157 1.00 89.56 83 GLY A CA 1
ATOM 630 C C . GLY A 1 83 ? 13.930 6.177 -9.768 1.00 89.56 83 GLY A C 1
ATOM 631 O O . GLY A 1 83 ? 15.148 6.150 -9.593 1.00 89.56 83 GLY A O 1
ATOM 632 N N . GLN A 1 84 ? 13.071 6.273 -8.760 1.00 90.81 84 GLN A N 1
ATOM 633 C CA . GLN A 1 84 ? 13.443 6.282 -7.349 1.00 90.81 84 GLN A CA 1
ATOM 634 C C . GLN A 1 84 ? 12.984 4.994 -6.666 1.00 90.81 84 GLN A C 1
ATOM 636 O O . GLN A 1 84 ? 11.987 4.378 -7.046 1.00 90.81 84 GLN A O 1
ATOM 641 N N . VAL A 1 85 ? 13.702 4.593 -5.620 1.00 87.88 85 VAL A N 1
ATOM 642 C CA . VAL A 1 85 ? 13.322 3.476 -4.752 1.00 87.88 85 VAL A CA 1
ATOM 643 C C . VAL A 1 85 ? 13.258 3.999 -3.326 1.00 87.88 85 VAL A C 1
ATOM 645 O O . VAL A 1 85 ? 14.272 4.453 -2.803 1.00 87.88 85 VAL A O 1
ATOM 648 N N . SER A 1 86 ? 12.094 3.916 -2.677 1.00 80.06 86 SER A N 1
ATOM 649 C CA . SER A 1 86 ? 11.975 4.348 -1.278 1.00 80.06 86 SER A CA 1
ATOM 650 C C . SER A 1 86 ? 12.484 3.262 -0.314 1.00 80.06 86 SER A C 1
ATOM 652 O O . SER A 1 86 ? 11.987 2.126 -0.251 1.00 80.06 86 SER A O 1
ATOM 654 N N . THR A 1 87 ? 13.517 3.625 0.444 1.00 58.34 87 THR A N 1
ATOM 655 C CA . THR A 1 87 ? 14.100 2.879 1.573 1.00 58.34 87 THR A CA 1
ATOM 656 C C . THR A 1 87 ? 13.327 3.187 2.878 1.00 58.34 87 THR A C 1
ATOM 658 O O . THR A 1 87 ? 12.401 3.994 2.826 1.00 58.34 87 THR A O 1
ATOM 661 N N . PRO A 1 88 ? 13.528 2.463 4.006 1.00 47.38 88 PRO A N 1
ATOM 662 C CA . PRO A 1 88 ? 12.657 2.595 5.183 1.00 47.38 88 PRO A CA 1
ATOM 663 C C . PRO A 1 88 ? 12.754 3.965 5.890 1.00 47.38 88 PRO A C 1
ATOM 665 O O . PRO A 1 88 ? 13.580 4.798 5.537 1.00 47.38 88 PRO A O 1
ATOM 668 N N . ILE A 1 89 ? 11.823 4.142 6.834 1.00 42.03 89 ILE A N 1
ATOM 669 C CA . ILE A 1 89 ? 11.158 5.362 7.329 1.00 42.03 89 ILE A CA 1
ATOM 670 C C . ILE A 1 89 ? 12.086 6.298 8.127 1.00 42.03 89 ILE A C 1
ATOM 672 O O . ILE A 1 89 ? 13.026 5.837 8.768 1.00 42.03 89 ILE A O 1
ATOM 676 N N . PHE A 1 90 ? 11.724 7.589 8.110 1.00 35.72 90 PHE A N 1
ATOM 677 C CA . PHE A 1 90 ? 12.401 8.784 8.636 1.00 35.72 90 PHE A CA 1
ATOM 678 C C . PHE A 1 90 ? 13.560 9.265 7.773 1.00 35.72 90 PHE A C 1
ATOM 680 O O . PHE A 1 90 ? 14.731 9.052 8.068 1.00 35.72 90 PHE A O 1
ATOM 687 N N . SER A 1 91 ? 13.212 9.970 6.700 1.00 30.81 91 SER A N 1
ATOM 688 C CA . SER A 1 91 ? 14.149 10.885 6.071 1.00 30.81 91 SER A CA 1
ATOM 689 C C . SER A 1 91 ? 13.642 12.296 6.326 1.00 30.81 91 SER A C 1
ATOM 691 O O . SER A 1 91 ? 12.581 12.668 5.825 1.00 30.81 91 SER A O 1
ATOM 693 N N . ASP A 1 92 ? 14.417 13.060 7.095 1.00 28.61 92 ASP A N 1
ATOM 694 C CA . ASP A 1 92 ? 14.390 14.521 7.156 1.00 28.61 92 ASP A CA 1
ATOM 695 C C . ASP A 1 92 ? 14.690 15.094 5.760 1.00 28.61 92 ASP A C 1
ATOM 697 O O . ASP A 1 92 ? 15.760 15.629 5.486 1.00 28.61 92 ASP A O 1
ATOM 701 N N . LEU A 1 93 ? 13.757 14.927 4.826 1.00 36.50 93 LEU A N 1
ATOM 702 C CA . LEU A 1 93 ? 13.794 15.536 3.500 1.00 36.50 93 LEU A CA 1
ATOM 703 C C . LEU A 1 93 ? 12.742 16.640 3.428 1.00 36.50 93 LEU A C 1
ATOM 705 O O . LEU A 1 93 ? 11.986 16.755 2.469 1.00 36.50 93 LEU A O 1
ATOM 709 N N . ILE A 1 94 ? 12.723 17.490 4.454 1.00 35.88 94 ILE A N 1
ATOM 710 C CA . ILE A 1 94 ? 12.251 18.865 4.317 1.00 35.88 94 ILE A CA 1
ATOM 711 C C . ILE A 1 94 ? 13.480 19.679 3.927 1.00 35.88 94 ILE A C 1
ATOM 713 O O . ILE A 1 94 ? 14.171 20.196 4.796 1.00 35.88 94 ILE A O 1
ATOM 717 N N . THR A 1 95 ? 13.813 19.683 2.636 1.00 30.75 95 THR A N 1
ATOM 718 C CA . THR A 1 95 ? 14.508 20.755 1.886 1.00 30.75 95 THR A CA 1
ATOM 719 C C . THR A 1 95 ? 15.044 20.183 0.576 1.00 30.75 95 THR A C 1
ATOM 721 O O . THR A 1 95 ? 16.238 19.997 0.362 1.00 30.75 95 THR A O 1
ATOM 724 N N . GLN A 1 96 ? 14.135 19.929 -0.357 1.00 31.86 96 GLN A N 1
ATOM 725 C CA . GLN A 1 96 ? 14.482 20.119 -1.755 1.00 31.86 96 GLN A CA 1
ATOM 726 C C . GLN A 1 96 ? 13.402 21.027 -2.327 1.00 31.86 96 GLN A C 1
ATOM 728 O O . GLN A 1 96 ? 12.329 20.575 -2.717 1.00 31.86 96 GLN A O 1
ATOM 733 N N . GLU A 1 97 ? 13.662 22.333 -2.242 1.00 33.12 97 GLU A N 1
ATOM 734 C CA . GLU A 1 97 ? 12.965 23.333 -3.042 1.00 33.12 97 GLU A CA 1
ATOM 735 C C . GLU A 1 97 ? 13.246 22.994 -4.509 1.00 33.12 97 GLU A C 1
ATOM 737 O O . GLU A 1 97 ? 14.255 23.406 -5.089 1.00 33.12 97 GLU A O 1
ATOM 742 N N . ASP A 1 98 ? 12.386 22.164 -5.095 1.00 33.59 98 ASP A N 1
ATOM 743 C CA . ASP A 1 98 ? 12.301 22.049 -6.539 1.00 33.59 98 ASP A CA 1
ATOM 744 C C . ASP A 1 98 ? 11.781 23.395 -7.031 1.00 33.59 98 ASP A C 1
ATOM 746 O O . ASP A 1 98 ? 10.622 23.754 -6.828 1.00 33.59 98 ASP A O 1
ATOM 750 N N . LYS A 1 99 ? 12.682 24.164 -7.644 1.00 34.97 99 LYS A N 1
ATOM 751 C CA . LYS A 1 99 ? 12.310 25.291 -8.489 1.00 34.97 99 LYS A CA 1
ATOM 752 C C . LYS A 1 99 ? 11.275 24.784 -9.487 1.00 34.97 99 LYS A C 1
ATOM 754 O O . LYS A 1 99 ? 11.584 23.881 -10.267 1.00 34.97 99 LYS A O 1
ATOM 759 N N . GLU A 1 100 ? 10.077 25.357 -9.434 1.00 38.00 100 GLU A N 1
ATOM 760 C CA . GLU A 1 100 ? 9.064 25.251 -10.478 1.00 38.00 100 GLU A CA 1
ATOM 761 C C . GLU A 1 100 ? 9.729 25.538 -11.828 1.00 38.00 100 GLU A C 1
ATOM 763 O O . GLU A 1 100 ? 10.060 26.675 -12.154 1.00 38.00 100 GLU A O 1
ATOM 768 N N . ASN A 1 101 ? 9.982 24.481 -12.594 1.00 30.38 101 ASN A N 1
ATOM 769 C CA . ASN A 1 101 ? 10.114 24.575 -14.037 1.00 30.38 101 ASN A CA 1
ATOM 770 C C . ASN A 1 101 ? 8.804 24.020 -14.588 1.00 30.38 101 ASN A C 1
ATOM 772 O O . ASN A 1 101 ? 8.666 22.817 -14.823 1.00 30.38 101 ASN A O 1
ATOM 776 N N . ASP A 1 102 ? 7.841 24.927 -14.710 1.00 37.59 102 ASP A N 1
ATOM 777 C CA . ASP A 1 102 ? 6.679 24.762 -15.567 1.00 37.59 102 ASP A CA 1
ATOM 778 C C . ASP A 1 102 ? 7.107 24.579 -17.034 1.00 37.59 102 ASP A C 1
ATOM 780 O O . ASP A 1 102 ? 8.195 24.982 -17.441 1.00 37.59 102 ASP A O 1
ATOM 784 N N . GLU A 1 103 ? 6.196 23.982 -17.806 1.00 33.50 103 GLU A N 1
ATOM 785 C CA . GLU A 1 103 ? 6.241 23.687 -19.249 1.00 33.50 103 GLU A CA 1
ATOM 786 C C . GLU A 1 103 ? 6.882 22.355 -19.679 1.00 33.50 103 GLU A C 1
ATOM 788 O O . GLU A 1 103 ? 7.881 22.307 -20.392 1.00 33.50 103 GLU A O 1
ATOM 793 N N . TYR A 1 104 ? 6.197 21.244 -19.369 1.00 35.38 104 TYR A N 1
ATOM 794 C CA . TYR A 1 104 ? 6.144 20.082 -20.271 1.00 35.38 104 TYR A CA 1
ATOM 795 C C . TYR A 1 104 ? 4.691 19.565 -20.392 1.00 35.38 104 TYR A C 1
ATOM 797 O O . TYR A 1 104 ? 4.038 19.397 -19.361 1.00 35.38 104 TYR A O 1
ATOM 805 N N . PRO A 1 105 ? 4.149 19.287 -21.601 1.00 34.28 105 PRO A N 1
ATOM 806 C CA . PRO A 1 105 ? 2.698 19.133 -21.822 1.00 34.28 105 PRO A CA 1
ATOM 807 C C . PRO A 1 105 ? 2.088 17.781 -21.404 1.00 34.28 105 PRO A C 1
ATOM 809 O O . PRO A 1 105 ? 0.919 17.519 -21.679 1.00 34.28 105 PRO A O 1
ATOM 812 N N . LEU A 1 106 ? 2.845 16.901 -20.747 1.00 35.91 106 LEU A N 1
ATOM 813 C CA . LEU A 1 106 ? 2.366 15.601 -20.274 1.00 35.91 106 LEU A CA 1
ATOM 814 C C . LEU A 1 106 ? 2.558 15.546 -18.759 1.00 35.91 106 LEU A C 1
ATOM 816 O O . LEU A 1 106 ? 3.683 15.461 -18.282 1.00 35.91 106 LEU A O 1
ATOM 820 N N . GLY A 1 107 ? 1.451 15.636 -18.014 1.00 37.59 107 GLY A N 1
ATOM 821 C CA . GLY A 1 107 ? 1.406 15.778 -16.556 1.00 37.59 107 GLY A CA 1
ATOM 822 C C . GLY A 1 107 ? 2.446 14.947 -15.800 1.00 37.59 107 GLY A C 1
ATOM 823 O O . GLY A 1 107 ? 2.255 13.759 -15.548 1.00 37.59 107 GLY A O 1
ATOM 824 N N . HIS A 1 108 ? 3.534 15.594 -15.385 1.00 41.34 108 HIS A N 1
ATOM 825 C CA . HIS A 1 108 ? 4.560 14.996 -14.540 1.00 41.34 108 HIS A CA 1
ATOM 826 C C . HIS A 1 108 ? 4.171 15.131 -13.063 1.00 41.34 108 HIS A C 1
ATOM 828 O O . HIS A 1 108 ? 4.784 15.865 -12.294 1.00 41.34 108 HIS A O 1
ATOM 834 N N . GLY A 1 109 ? 3.139 14.391 -12.652 1.00 56.91 109 GLY A N 1
ATOM 835 C CA . GLY A 1 109 ? 2.986 14.035 -11.243 1.00 56.91 109 GLY A CA 1
ATOM 836 C C . GLY A 1 109 ? 4.052 13.004 -10.865 1.00 56.91 109 GLY A C 1
ATOM 837 O O . GLY A 1 109 ? 4.330 12.092 -11.642 1.00 56.91 109 GLY A O 1
ATOM 838 N N . ARG A 1 110 ? 4.665 13.119 -9.679 1.00 75.19 110 ARG A N 1
ATOM 839 C CA . ARG A 1 110 ? 5.498 12.032 -9.139 1.00 75.19 110 ARG A CA 1
ATOM 840 C C . ARG A 1 110 ? 4.590 10.824 -8.877 1.00 75.19 110 ARG A C 1
ATOM 842 O O . ARG A 1 110 ? 3.742 10.874 -7.988 1.00 75.19 110 ARG A O 1
ATOM 849 N N . HIS A 1 111 ? 4.735 9.764 -9.666 1.00 86.62 111 HIS A N 1
ATOM 850 C CA . HIS A 1 111 ? 3.960 8.534 -9.527 1.00 86.62 111 HIS A CA 1
ATOM 851 C C . HIS A 1 111 ? 4.579 7.630 -8.464 1.00 86.62 111 HIS A C 1
ATOM 853 O O . HIS A 1 111 ? 5.799 7.545 -8.340 1.00 86.62 111 HIS A O 1
ATOM 859 N N . ILE A 1 112 ? 3.742 6.910 -7.723 1.00 90.50 112 ILE A N 1
ATOM 860 C CA . ILE A 1 112 ? 4.184 5.931 -6.728 1.00 90.50 112 ILE A CA 1
ATOM 861 C C . ILE A 1 112 ? 3.569 4.583 -7.088 1.00 90.50 112 ILE A C 1
ATOM 863 O O . ILE A 1 112 ? 2.401 4.527 -7.459 1.00 90.50 112 ILE A O 1
ATOM 867 N N . ALA A 1 113 ? 4.337 3.502 -6.969 1.00 94.38 113 ALA A N 1
ATOM 868 C CA . ALA A 1 113 ? 3.836 2.135 -7.090 1.00 94.38 113 ALA A CA 1
ATOM 869 C C . ALA A 1 113 ? 4.419 1.248 -5.991 1.00 94.38 113 ALA A C 1
ATOM 871 O O . ALA A 1 113 ? 5.621 1.295 -5.717 1.00 94.38 113 ALA A O 1
ATOM 872 N N . LEU A 1 114 ? 3.584 0.390 -5.405 1.00 95.75 114 LEU A N 1
ATOM 873 C CA . LEU A 1 114 ? 4.046 -0.673 -4.523 1.00 95.75 114 LEU A CA 1
ATOM 874 C C . LEU A 1 114 ? 4.253 -1.948 -5.343 1.00 95.75 114 LEU A C 1
ATOM 876 O O . LEU A 1 114 ? 3.350 -2.378 -6.051 1.00 95.75 114 LEU A O 1
ATOM 880 N N . VAL A 1 115 ? 5.418 -2.579 -5.222 1.00 95.75 115 VAL A N 1
ATOM 881 C CA . VAL A 1 115 ? 5.751 -3.836 -5.896 1.00 95.75 115 VAL A CA 1
ATOM 882 C C . VAL A 1 115 ? 5.933 -4.954 -4.875 1.00 95.75 115 VAL A C 1
ATOM 884 O O . VAL A 1 115 ? 6.766 -4.859 -3.970 1.00 95.75 115 VAL A O 1
ATOM 887 N N . ALA A 1 116 ? 5.171 -6.029 -5.052 1.00 93.50 116 ALA A N 1
ATOM 888 C CA . ALA A 1 116 ? 5.251 -7.262 -4.274 1.00 93.50 116 ALA A CA 1
ATOM 889 C C . ALA A 1 116 ? 4.922 -8.467 -5.168 1.00 93.50 116 ALA A C 1
ATOM 891 O O . ALA A 1 116 ? 4.385 -8.328 -6.264 1.00 93.50 116 ALA A O 1
ATOM 892 N N . THR A 1 117 ? 5.271 -9.669 -4.736 1.00 91.62 117 THR A N 1
ATOM 893 C CA . THR A 1 117 ? 5.030 -10.920 -5.483 1.00 91.62 117 THR A CA 1
ATOM 894 C C . THR A 1 117 ? 3.623 -11.464 -5.257 1.00 91.62 117 THR A C 1
ATOM 896 O O . THR A 1 117 ? 3.000 -11.995 -6.180 1.00 91.62 117 THR A O 1
ATOM 899 N N . GLU A 1 118 ? 3.114 -11.250 -4.050 1.00 91.62 118 GLU A N 1
ATOM 900 C CA . GLU A 1 118 ? 1.820 -11.679 -3.537 1.00 91.62 118 GLU A CA 1
ATOM 901 C C . GLU A 1 118 ? 1.318 -10.679 -2.476 1.00 91.62 118 GLU A C 1
ATOM 903 O O . GLU A 1 118 ? 2.103 -9.839 -2.008 1.00 91.62 118 GLU A O 1
ATOM 908 N N . PRO A 1 119 ? 0.030 -10.733 -2.089 1.00 92.31 119 PRO A N 1
ATOM 909 C CA . PRO A 1 119 ? -0.461 -9.960 -0.956 1.00 92.31 119 PRO A CA 1
ATOM 910 C C . PRO A 1 119 ? 0.320 -10.286 0.313 1.00 92.31 119 PRO A C 1
ATOM 912 O O . PRO A 1 119 ? 0.553 -11.452 0.620 1.00 92.31 119 PRO A O 1
ATOM 915 N N . CYS A 1 120 ? 0.732 -9.265 1.064 1.00 91.19 120 CYS A N 1
ATOM 916 C CA . CYS A 1 120 ? 1.590 -9.473 2.226 1.00 91.19 120 CYS A CA 1
ATOM 917 C C . CYS A 1 120 ? 1.194 -8.594 3.413 1.00 91.19 120 CYS A C 1
ATOM 919 O O . CYS A 1 120 ? 0.727 -7.468 3.260 1.00 91.19 120 CYS A O 1
ATOM 921 N N . ARG A 1 121 ? 1.434 -9.097 4.625 1.00 89.88 121 ARG A N 1
ATOM 922 C CA . ARG A 1 121 ? 1.129 -8.399 5.881 1.00 89.88 121 ARG A CA 1
ATOM 923 C C . ARG A 1 121 ? 2.318 -7.550 6.327 1.00 89.88 121 ARG A C 1
ATOM 925 O O . ARG A 1 121 ? 2.990 -7.852 7.306 1.00 89.88 121 ARG A O 1
ATOM 932 N N . THR A 1 122 ? 2.637 -6.526 5.540 1.00 90.69 122 THR A N 1
ATOM 933 C CA . THR A 1 122 ? 3.736 -5.588 5.823 1.00 90.69 122 THR A CA 1
ATOM 934 C C . THR A 1 122 ? 3.200 -4.170 5.952 1.00 90.69 122 THR A C 1
ATOM 936 O O . THR A 1 122 ? 2.232 -3.819 5.281 1.00 90.69 122 THR A O 1
ATOM 939 N N . LEU A 1 123 ? 3.869 -3.325 6.741 1.00 88.88 123 LEU A N 1
ATOM 940 C CA . LEU A 1 123 ? 3.470 -1.924 6.928 1.00 88.88 123 LEU A CA 1
ATOM 941 C C . LEU A 1 123 ? 3.280 -1.185 5.592 1.00 88.88 123 LEU A C 1
ATOM 943 O O . LEU A 1 123 ? 2.235 -0.589 5.359 1.00 88.88 123 LEU A O 1
ATOM 947 N N . LYS A 1 124 ? 4.247 -1.304 4.674 1.00 90.75 124 LYS A N 1
ATOM 948 C CA . LYS A 1 124 ? 4.186 -0.675 3.342 1.00 90.75 124 LYS A CA 1
ATOM 949 C C . LYS A 1 124 ? 2.994 -1.156 2.511 1.00 90.75 124 LYS A C 1
ATOM 951 O O . LYS A 1 124 ? 2.425 -0.385 1.745 1.00 90.75 124 LYS A O 1
ATOM 956 N N . TYR A 1 125 ? 2.616 -2.424 2.661 1.00 94.38 125 TYR A N 1
ATOM 957 C CA . TYR A 1 125 ? 1.462 -2.985 1.966 1.00 94.38 125 TYR A CA 1
ATOM 958 C C . TYR A 1 125 ? 0.149 -2.439 2.537 1.00 94.38 125 TYR A C 1
ATOM 960 O O . TYR A 1 125 ? -0.717 -2.017 1.775 1.00 94.38 125 TYR A O 1
ATOM 968 N N . PHE A 1 126 ? 0.033 -2.344 3.865 1.00 94.00 126 PHE A N 1
ATOM 969 C CA . PHE A 1 126 ? -1.130 -1.734 4.514 1.00 94.00 126 PHE A CA 1
ATOM 970 C C . PHE A 1 126 ? -1.254 -0.236 4.216 1.00 94.00 126 PHE A C 1
ATOM 972 O O . PHE A 1 126 ? -2.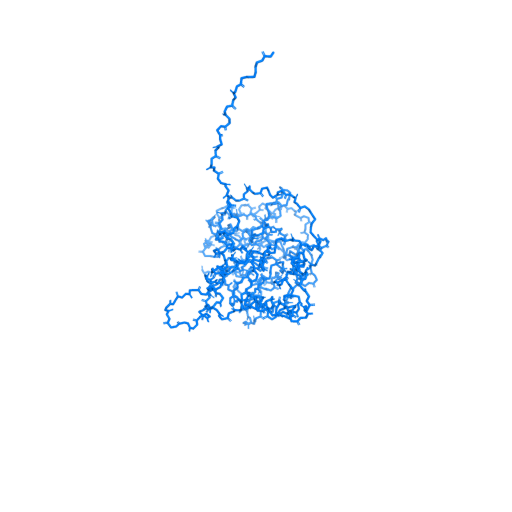351 0.223 3.909 1.00 94.00 126 PHE A O 1
ATOM 979 N N . GLN A 1 127 ? -0.144 0.511 4.200 1.00 92.50 127 GLN A N 1
ATOM 980 C CA . GLN A 1 127 ? -0.128 1.908 3.751 1.00 92.50 127 GLN A CA 1
ATOM 981 C C . GLN A 1 127 ? -0.660 2.033 2.319 1.00 92.50 127 GLN A C 1
ATOM 983 O O . GLN A 1 127 ? -1.484 2.897 2.041 1.00 92.50 127 GLN A O 1
ATOM 988 N N . ALA A 1 128 ? -0.235 1.152 1.407 1.00 93.50 128 ALA A N 1
ATOM 989 C CA . ALA A 1 128 ? -0.700 1.171 0.023 1.00 93.50 128 ALA A CA 1
ATOM 990 C C . ALA A 1 128 ? -2.189 0.829 -0.106 1.00 93.50 128 ALA A C 1
ATOM 992 O O . ALA A 1 128 ? -2.906 1.531 -0.821 1.00 93.50 128 ALA A O 1
ATOM 993 N N . LEU A 1 129 ? -2.683 -0.170 0.634 1.00 95.00 129 LEU A N 1
ATOM 994 C CA . LEU A 1 129 ? -4.116 -0.469 0.705 1.00 95.00 129 LEU A CA 1
ATOM 995 C C . LEU A 1 129 ? -4.927 0.733 1.204 1.00 95.00 129 LEU A C 1
ATOM 997 O O . LEU A 1 129 ? -5.961 1.042 0.605 1.00 95.00 129 LEU A O 1
ATOM 1001 N N . ALA A 1 130 ? -4.424 1.429 2.228 1.00 92.62 130 ALA A N 1
ATOM 1002 C CA . ALA A 1 130 ? -5.042 2.612 2.824 1.00 92.62 130 ALA A CA 1
ATOM 1003 C C . ALA A 1 130 ? -5.116 3.813 1.882 1.00 92.62 130 ALA A C 1
ATOM 1005 O O . ALA A 1 130 ? -5.919 4.711 2.091 1.00 92.62 130 ALA A O 1
ATOM 1006 N N . THR A 1 131 ? -4.347 3.825 0.792 1.00 91.12 131 THR A N 1
ATOM 1007 C CA . THR A 1 131 ? -4.520 4.859 -0.237 1.00 91.12 131 THR A CA 1
ATOM 1008 C C . THR A 1 131 ? -5.788 4.686 -1.069 1.00 91.12 131 THR A C 1
ATOM 1010 O O . THR A 1 131 ? -6.071 5.548 -1.900 1.00 91.12 131 THR A O 1
ATOM 1013 N N . LEU A 1 132 ? -6.530 3.587 -0.877 1.00 90.25 132 LEU A N 1
ATOM 1014 C CA . LEU A 1 132 ? -7.801 3.297 -1.543 1.00 90.25 132 LEU A CA 1
ATOM 1015 C C . LEU A 1 132 ? -7.714 3.499 -3.061 1.00 90.25 132 LEU A C 1
ATOM 1017 O O . LEU A 1 132 ? -8.520 4.189 -3.670 1.00 90.25 132 LEU A O 1
ATOM 1021 N N . GLY A 1 133 ? -6.698 2.893 -3.681 1.00 87.94 133 GLY A N 1
ATOM 1022 C CA . GLY A 1 133 ? -6.586 2.826 -5.141 1.00 87.94 133 GLY A CA 1
ATOM 1023 C C . GLY A 1 133 ? -5.838 3.999 -5.768 1.00 87.94 133 GLY A C 1
ATOM 1024 O O . GLY A 1 133 ? -5.719 4.052 -6.990 1.00 87.94 133 GLY A O 1
ATOM 1025 N N . ARG A 1 134 ? -5.288 4.917 -4.963 1.00 88.50 134 ARG A N 1
ATOM 1026 C CA . ARG A 1 134 ? -4.370 5.967 -5.446 1.00 88.50 134 ARG A CA 1
ATOM 1027 C C . ARG A 1 134 ? -2.957 5.451 -5.709 1.00 88.50 134 ARG A C 1
ATOM 1029 O O . ARG A 1 134 ? -2.258 6.030 -6.532 1.00 88.50 134 ARG A O 1
ATOM 1036 N N . VAL A 1 135 ? -2.546 4.370 -5.044 1.00 91.88 135 VAL A N 1
ATOM 1037 C CA . VAL A 1 135 ? -1.270 3.688 -5.295 1.00 91.88 135 VAL A CA 1
ATOM 1038 C C . VAL A 1 135 ? -1.543 2.275 -5.812 1.00 91.88 135 VAL A C 1
ATOM 1040 O O . VAL A 1 135 ? -2.207 1.495 -5.124 1.00 91.88 135 VAL A O 1
ATOM 1043 N N . PRO A 1 136 ? -1.055 1.915 -7.012 1.00 93.94 136 PRO A N 1
ATOM 1044 C CA . PRO A 1 136 ? -1.198 0.571 -7.542 1.00 93.94 136 PRO A CA 1
ATOM 1045 C C . PRO A 1 136 ? -0.338 -0.430 -6.759 1.00 93.94 136 PRO A C 1
ATOM 1047 O O . PRO A 1 136 ? 0.830 -0.173 -6.450 1.00 93.94 136 PRO A O 1
ATOM 1050 N N . LEU A 1 137 ? -0.919 -1.602 -6.496 1.00 95.56 137 LEU A N 1
ATOM 1051 C CA . LEU A 1 137 ? -0.240 -2.784 -5.963 1.00 95.56 137 LEU A CA 1
ATOM 1052 C C . LEU A 1 137 ? 0.139 -3.676 -7.146 1.00 95.56 137 LEU A C 1
ATOM 1054 O O . LEU A 1 137 ? -0.746 -4.237 -7.786 1.00 95.56 137 LEU A O 1
ATOM 1058 N N . LEU A 1 138 ? 1.422 -3.792 -7.475 1.00 96.25 138 LEU A N 1
ATOM 1059 C CA . LEU A 1 138 ? 1.885 -4.388 -8.729 1.00 96.25 138 LEU A CA 1
ATOM 1060 C C . LEU A 1 138 ? 2.800 -5.592 -8.511 1.00 96.25 138 LEU A C 1
ATOM 1062 O O . LEU A 1 138 ? 3.605 -5.648 -7.584 1.00 96.25 138 LEU A O 1
ATOM 1066 N N . ARG A 1 139 ? 2.728 -6.541 -9.442 1.00 94.38 139 ARG A N 1
ATOM 1067 C CA . ARG A 1 139 ? 3.657 -7.668 -9.557 1.00 94.38 139 ARG A CA 1
ATOM 1068 C C . ARG A 1 139 ? 4.994 -7.206 -10.144 1.00 94.38 139 ARG A C 1
ATOM 1070 O O . ARG A 1 139 ? 4.997 -6.334 -11.015 1.00 94.38 139 ARG A O 1
ATOM 1077 N N . PRO A 1 140 ? 6.129 -7.863 -9.833 1.00 93.69 140 PRO A N 1
ATOM 1078 C CA . PRO A 1 140 ? 7.438 -7.484 -10.381 1.00 93.69 140 PRO A CA 1
ATOM 1079 C C . PRO A 1 140 ? 7.495 -7.612 -11.909 1.00 93.69 140 PRO A C 1
ATOM 1081 O O . PRO A 1 140 ? 8.241 -6.900 -12.577 1.00 93.69 140 PRO A O 1
ATOM 1084 N N . LYS A 1 141 ? 6.639 -8.476 -12.476 1.00 92.88 141 LYS A N 1
ATOM 1085 C CA . LYS A 1 141 ? 6.437 -8.636 -13.920 1.00 92.88 141 LYS A CA 1
ATOM 1086 C C . LYS A 1 141 ? 6.115 -7.319 -14.633 1.00 92.88 141 LYS A C 1
ATOM 1088 O O . LYS A 1 141 ? 6.468 -7.190 -15.799 1.00 92.88 141 LYS A O 1
ATOM 1093 N N . TRP A 1 142 ? 5.485 -6.357 -13.956 1.00 95.75 142 TRP A N 1
ATOM 1094 C CA . TRP A 1 142 ? 5.253 -5.019 -14.502 1.00 95.75 142 TRP A CA 1
ATOM 1095 C C . TRP A 1 142 ? 6.563 -4.342 -14.901 1.00 95.75 142 TRP A C 1
ATOM 1097 O O . TRP A 1 142 ? 6.703 -3.958 -16.054 1.00 95.75 142 TRP A O 1
ATOM 1107 N N . ILE A 1 143 ? 7.557 -4.307 -14.008 1.00 95.19 143 ILE A N 1
ATOM 1108 C CA . ILE A 1 143 ? 8.868 -3.690 -14.274 1.00 95.19 143 ILE A CA 1
ATOM 1109 C C . ILE A 1 143 ? 9.517 -4.322 -15.513 1.00 95.19 143 ILE A C 1
ATOM 1111 O O . ILE A 1 143 ? 9.996 -3.626 -16.406 1.00 95.19 143 ILE A O 1
ATOM 1115 N N . LEU A 1 144 ? 9.494 -5.655 -15.578 1.00 94.06 144 LEU A N 1
ATOM 1116 C CA . LEU A 1 144 ? 10.098 -6.414 -16.673 1.00 94.06 144 LEU A CA 1
ATOM 1117 C C . LEU A 1 144 ? 9.385 -6.162 -18.009 1.00 94.06 144 LEU A C 1
ATOM 1119 O O . LEU A 1 144 ? 10.036 -5.991 -19.037 1.00 94.06 144 LEU A O 1
ATOM 1123 N N . ASP A 1 145 ? 8.051 -6.155 -18.012 1.00 93.75 145 ASP A N 1
ATOM 1124 C CA . ASP A 1 145 ? 7.266 -5.947 -19.228 1.00 93.75 145 ASP A CA 1
ATOM 1125 C C . ASP A 1 145 ? 7.332 -4.490 -19.710 1.00 93.75 145 ASP A C 1
ATOM 1127 O O . ASP A 1 145 ? 7.328 -4.279 -20.919 1.00 93.75 145 ASP A O 1
ATOM 1131 N N . VAL A 1 146 ? 7.455 -3.508 -18.809 1.00 94.44 146 VAL A N 1
ATOM 1132 C CA . VAL A 1 146 ? 7.694 -2.094 -19.157 1.00 94.44 146 VAL A CA 1
ATOM 1133 C C . VAL A 1 146 ? 8.991 -1.952 -19.960 1.00 94.44 146 VAL A C 1
ATOM 1135 O O . VAL A 1 146 ? 8.973 -1.376 -21.045 1.00 94.44 146 VAL A O 1
ATOM 1138 N N . ILE A 1 147 ? 10.084 -2.567 -19.495 1.00 92.75 147 ILE A N 1
ATOM 1139 C CA . ILE A 1 147 ? 11.385 -2.564 -20.191 1.00 92.75 147 ILE A CA 1
ATOM 1140 C C . ILE A 1 147 ? 11.287 -3.216 -21.570 1.00 92.75 147 ILE A C 1
ATOM 1142 O O . ILE A 1 147 ? 11.773 -2.674 -22.560 1.00 92.75 147 ILE A O 1
ATOM 1146 N N . ARG A 1 148 ? 10.638 -4.384 -21.655 1.00 92.38 148 ARG A N 1
ATOM 1147 C CA . ARG A 1 148 ? 10.472 -5.090 -22.934 1.00 92.38 148 ARG A CA 1
ATOM 1148 C C . ARG A 1 148 ? 9.649 -4.288 -23.936 1.00 92.38 148 ARG A C 1
ATOM 1150 O O . ARG A 1 148 ? 9.897 -4.392 -25.131 1.00 92.38 148 ARG A O 1
ATOM 1157 N N . ARG A 1 149 ? 8.645 -3.548 -23.462 1.00 90.38 149 ARG A N 1
ATOM 1158 C CA . ARG A 1 149 ? 7.726 -2.783 -24.311 1.00 90.38 149 ARG A CA 1
ATOM 1159 C C . ARG A 1 149 ? 8.376 -1.531 -24.869 1.00 90.38 149 ARG A C 1
ATOM 1161 O O . ARG A 1 149 ? 8.285 -1.336 -26.073 1.00 90.38 149 ARG A O 1
ATOM 1168 N N . GLU A 1 150 ? 9.079 -0.770 -24.033 1.00 89.88 150 GLU A N 1
ATOM 1169 C CA . GLU A 1 150 ? 9.850 0.386 -24.502 1.00 89.88 150 GLU A CA 1
ATOM 1170 C C . GLU A 1 150 ? 10.854 -0.032 -25.582 1.00 89.88 150 GLU A C 1
ATOM 1172 O O . GLU A 1 150 ? 10.880 0.555 -26.659 1.00 89.88 150 GLU A O 1
ATOM 1177 N N . ALA A 1 151 ? 11.640 -1.081 -25.325 1.00 85.31 151 ALA A N 1
ATOM 1178 C CA . ALA A 1 151 ? 12.649 -1.525 -26.280 1.00 85.31 151 ALA A CA 1
ATOM 1179 C C . ALA A 1 151 ? 12.049 -2.043 -27.599 1.00 85.31 151 ALA A C 1
ATOM 1181 O O . ALA A 1 151 ? 12.620 -1.816 -28.660 1.00 85.31 151 ALA A O 1
ATOM 1182 N N . ALA A 1 152 ? 10.903 -2.731 -27.554 1.00 85.44 152 ALA A N 1
ATOM 1183 C CA . ALA A 1 152 ? 10.239 -3.212 -28.766 1.00 85.44 152 ALA A CA 1
ATOM 1184 C C . ALA A 1 152 ? 9.717 -2.062 -29.649 1.00 85.44 152 ALA A C 1
ATOM 1186 O O . ALA A 1 152 ? 9.823 -2.142 -30.870 1.00 85.44 152 ALA A O 1
ATOM 1187 N N . GLU A 1 153 ? 9.176 -0.997 -29.047 1.00 82.62 153 GLU A N 1
ATOM 1188 C CA . GLU A 1 153 ? 8.704 0.178 -29.796 1.00 82.62 153 GLU A CA 1
ATOM 1189 C C . GLU A 1 153 ? 9.883 0.980 -30.365 1.00 82.62 153 GLU A C 1
ATOM 1191 O O . GLU A 1 153 ? 9.827 1.391 -31.519 1.00 82.62 153 GLU A O 1
ATOM 1196 N N . ALA A 1 154 ? 10.991 1.090 -29.620 1.00 75.44 154 ALA A N 1
ATOM 1197 C CA . ALA A 1 154 ? 12.214 1.731 -30.104 1.00 75.44 154 ALA A CA 1
ATOM 1198 C C . ALA A 1 154 ? 12.785 1.049 -31.362 1.00 75.44 154 ALA A C 1
ATOM 1200 O O . ALA A 1 154 ? 13.160 1.735 -32.302 1.00 75.44 154 ALA A O 1
ATOM 1201 N N . HIS A 1 155 ? 12.795 -0.288 -31.414 1.00 64.56 155 HIS A N 1
ATOM 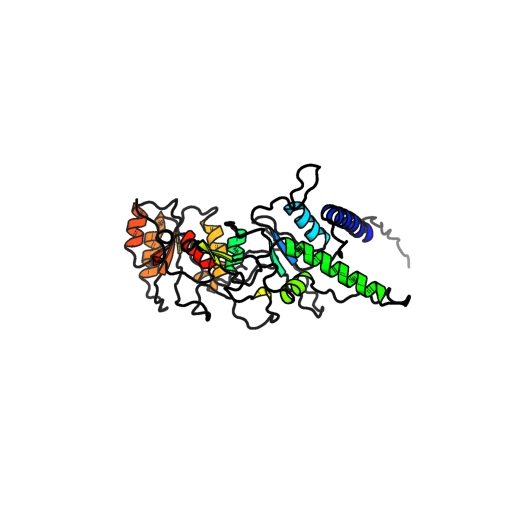1202 C CA . HIS A 1 155 ? 13.272 -1.021 -32.594 1.00 64.56 155 HIS A CA 1
ATOM 1203 C C . HIS A 1 155 ? 12.330 -0.924 -33.798 1.00 64.56 155 HIS A C 1
ATOM 1205 O O . HIS A 1 155 ? 12.793 -0.891 -34.927 1.00 64.56 155 HIS A O 1
ATOM 1211 N N . THR A 1 156 ? 11.016 -0.839 -33.571 1.00 62.75 156 THR A N 1
ATOM 1212 C CA . THR A 1 156 ? 10.048 -0.694 -34.676 1.00 62.75 156 THR A CA 1
ATOM 1213 C C . THR A 1 156 ? 10.179 0.680 -35.343 1.00 62.75 156 THR A C 1
ATOM 1215 O O . THR A 1 156 ? 9.981 0.808 -36.542 1.00 62.75 156 THR A O 1
ATOM 1218 N N . GLN A 1 157 ? 10.554 1.702 -34.571 1.00 57.66 157 GLN A N 1
ATOM 1219 C CA . GLN A 1 157 ? 10.758 3.060 -35.070 1.00 57.66 157 GLN A CA 1
ATOM 1220 C C . GLN A 1 157 ? 12.087 3.230 -35.834 1.00 57.66 157 GLN A C 1
ATOM 1222 O O . GLN A 1 157 ? 12.195 4.124 -36.666 1.00 57.66 157 GLN A O 1
ATOM 1227 N N . GLU A 1 158 ? 13.084 2.375 -35.575 1.00 55.53 158 GLU A N 1
ATOM 1228 C CA . GLU A 1 158 ? 14.368 2.360 -36.298 1.00 55.53 158 GLU A CA 1
ATOM 1229 C C . GLU A 1 158 ? 14.253 1.745 -37.706 1.00 55.53 158 GLU A C 1
ATOM 1231 O O . GLU A 1 158 ? 15.006 2.140 -38.592 1.00 55.53 158 GLU A O 1
ATOM 1236 N N . ASP A 1 159 ? 13.310 0.822 -37.928 1.00 54.75 159 ASP A N 1
ATOM 1237 C CA . ASP A 1 159 ? 13.127 0.130 -39.215 1.00 54.75 159 ASP A CA 1
ATOM 1238 C C . ASP A 1 159 ? 12.294 0.939 -40.242 1.00 54.75 159 ASP A C 1
ATOM 1240 O O . ASP A 1 159 ? 12.324 0.623 -41.431 1.00 54.75 159 ASP A O 1
ATOM 1244 N N . ASP A 1 160 ? 11.581 1.990 -39.808 1.00 53.50 160 ASP A N 1
ATOM 1245 C CA . ASP A 1 160 ? 10.697 2.817 -40.654 1.00 53.50 160 ASP A CA 1
ATOM 1246 C C . ASP A 1 160 ? 11.339 4.147 -41.137 1.00 53.50 160 ASP A C 1
ATOM 1248 O O . ASP A 1 160 ? 10.752 4.843 -41.971 1.00 53.50 160 ASP A O 1
ATOM 1252 N N . GLU A 1 161 ? 12.539 4.521 -40.667 1.00 48.44 161 GLU A N 1
ATOM 1253 C CA . GLU A 1 161 ? 13.206 5.791 -41.023 1.00 48.44 161 GLU A CA 1
ATOM 1254 C C . GLU A 1 161 ? 14.470 5.603 -41.892 1.00 48.44 161 GLU A C 1
ATOM 1256 O O . GLU A 1 161 ? 15.608 5.710 -41.430 1.00 48.44 161 GLU A O 1
ATOM 1261 N N . ASP A 1 162 ? 14.273 5.432 -43.204 1.00 46.16 162 ASP A N 1
ATOM 1262 C CA . ASP A 1 162 ? 15.279 5.789 -44.215 1.00 46.16 162 ASP A CA 1
ATOM 1263 C C . ASP A 1 162 ? 15.440 7.327 -44.253 1.00 46.16 162 ASP A C 1
ATOM 1265 O O . ASP A 1 162 ? 14.637 8.038 -44.863 1.00 46.16 162 ASP A O 1
ATOM 1269 N N . GLY A 1 163 ? 16.485 7.880 -43.624 1.00 40.06 163 GLY A N 1
ATOM 1270 C CA . GLY A 1 163 ? 16.856 9.288 -43.834 1.00 40.06 163 GLY A CA 1
ATOM 1271 C C . GLY A 1 163 ? 17.739 9.924 -42.758 1.00 40.06 163 GLY A C 1
ATOM 1272 O O . GLY A 1 163 ? 17.281 10.277 -41.675 1.00 40.06 163 GLY A O 1
ATOM 1273 N N . GLU A 1 164 ? 19.003 10.175 -43.106 1.00 42.72 164 GLU A N 1
ATOM 1274 C CA . GLU A 1 164 ? 20.117 10.706 -42.295 1.00 42.72 164 GLU A CA 1
ATOM 1275 C C . GLU A 1 164 ? 19.957 12.121 -41.665 1.00 42.72 164 GLU A C 1
ATOM 1277 O O . GLU A 1 164 ? 20.945 12.833 -41.478 1.00 42.72 164 GLU A O 1
ATOM 1282 N N . LEU A 1 165 ? 18.762 12.578 -41.277 1.00 40.81 165 LEU A N 1
ATOM 1283 C CA . LEU A 1 165 ? 18.572 13.910 -40.665 1.00 40.81 165 LEU A CA 1
ATOM 1284 C C . LEU A 1 165 ? 17.898 13.912 -39.280 1.00 40.81 165 LEU A C 1
ATOM 1286 O O . LEU A 1 165 ? 17.765 14.969 -38.665 1.00 40.81 165 LEU A O 1
ATOM 1290 N N . ALA A 1 166 ? 17.584 12.752 -38.698 1.00 38.91 166 ALA A N 1
ATOM 1291 C CA . ALA A 1 166 ? 16.913 12.643 -37.395 1.00 38.91 166 ALA A CA 1
ATOM 1292 C C . ALA A 1 166 ? 17.848 12.723 -36.161 1.00 38.91 166 ALA A C 1
ATOM 1294 O O . ALA A 1 166 ? 17.561 12.163 -35.104 1.00 38.91 166 ALA A O 1
ATOM 1295 N N . SER A 1 167 ? 18.993 13.412 -36.238 1.00 37.66 167 SER A N 1
ATOM 1296 C CA . SER A 1 167 ? 19.888 13.569 -35.069 1.00 37.66 167 SER A CA 1
ATOM 1297 C C . SER A 1 167 ? 19.495 14.724 -34.137 1.00 37.66 167 SER A C 1
ATOM 1299 O O . SER A 1 167 ? 19.985 14.790 -33.012 1.00 37.66 167 SER A O 1
ATOM 1301 N N . SER A 1 168 ? 18.586 15.607 -34.564 1.00 34.53 168 SER A N 1
ATOM 1302 C CA . SER A 1 168 ? 18.114 16.768 -33.788 1.00 34.53 168 SER A CA 1
ATOM 1303 C C . SER A 1 168 ? 16.617 16.742 -33.444 1.00 34.53 168 SER A C 1
ATOM 1305 O O . SER A 1 168 ? 16.177 17.570 -32.654 1.00 34.53 168 SER A O 1
ATOM 1307 N N . SER A 1 169 ? 15.855 15.762 -33.947 1.00 32.81 169 SER A N 1
ATOM 1308 C CA . SER A 1 169 ? 14.441 15.524 -33.590 1.00 32.81 169 SER A CA 1
ATOM 1309 C C . SER A 1 169 ? 14.259 14.423 -32.528 1.00 32.81 169 SER A C 1
ATOM 1311 O O . SER A 1 169 ? 13.138 14.018 -32.234 1.00 32.81 169 SER A O 1
ATOM 1313 N N . ARG A 1 170 ? 15.351 13.937 -31.910 1.00 40.09 170 ARG A N 1
ATOM 1314 C CA . ARG A 1 170 ? 15.358 12.866 -30.885 1.00 40.09 170 ARG A CA 1
ATOM 1315 C C . ARG A 1 170 ? 14.813 13.290 -29.517 1.00 40.09 170 ARG A C 1
ATOM 1317 O O . ARG A 1 170 ? 15.248 12.782 -28.486 1.00 40.09 170 ARG A O 1
ATOM 1324 N N . ILE A 1 171 ? 13.871 14.221 -29.486 1.00 39.78 171 ILE A N 1
ATOM 1325 C CA . ILE A 1 171 ? 12.976 14.373 -28.345 1.00 39.78 171 ILE A CA 1
ATOM 1326 C C . ILE A 1 171 ? 11.741 13.562 -28.723 1.00 39.78 171 ILE A C 1
ATOM 1328 O O . ILE A 1 171 ? 10.689 14.113 -29.025 1.00 39.78 171 ILE A O 1
ATOM 1332 N N . ALA A 1 172 ? 11.903 12.235 -28.780 1.00 42.41 172 ALA A N 1
ATOM 1333 C CA . ALA A 1 172 ? 10.753 11.353 -28.696 1.00 42.41 172 ALA A CA 1
ATOM 1334 C C . ALA A 1 172 ? 9.977 11.816 -27.462 1.00 42.41 172 ALA A C 1
ATOM 1336 O O . ALA A 1 172 ? 10.576 11.945 -26.386 1.00 42.41 172 ALA A O 1
ATOM 1337 N N . GLU A 1 173 ? 8.700 12.168 -27.632 1.00 45.50 173 GLU A N 1
ATOM 1338 C CA . GLU A 1 173 ? 7.824 12.466 -26.503 1.00 45.50 173 GLU A CA 1
ATOM 1339 C C . GLU A 1 173 ? 8.094 11.409 -25.435 1.00 45.50 173 GLU A C 1
ATOM 1341 O O . GLU A 1 173 ? 8.106 10.214 -25.726 1.00 45.50 173 GLU A O 1
ATOM 1346 N N . CYS A 1 174 ? 8.443 11.841 -24.225 1.00 51.41 174 CYS A N 1
ATOM 1347 C CA . CYS A 1 174 ? 8.784 10.929 -23.144 1.00 51.41 174 CYS A CA 1
ATOM 1348 C C . CYS A 1 174 ? 7.505 10.174 -22.758 1.00 51.41 174 CYS A C 1
ATOM 1350 O O . CYS A 1 174 ? 6.746 10.610 -21.890 1.00 51.41 174 CYS A O 1
ATOM 1352 N N . ILE A 1 175 ? 7.218 9.074 -23.459 1.00 68.88 175 ILE A N 1
ATOM 1353 C CA . ILE A 1 175 ? 6.047 8.244 -23.213 1.00 68.88 175 ILE A CA 1
ATOM 1354 C C . ILE A 1 175 ? 6.251 7.628 -21.833 1.00 68.88 175 ILE A C 1
ATOM 1356 O O . ILE A 1 175 ? 7.210 6.890 -21.600 1.00 68.88 175 ILE A O 1
ATOM 1360 N N . ASN A 1 176 ? 5.336 7.918 -20.906 1.00 85.25 176 ASN A N 1
ATOM 1361 C CA . ASN A 1 176 ? 5.288 7.279 -19.594 1.00 85.25 176 ASN A CA 1
ATOM 1362 C C . ASN A 1 176 ? 4.858 5.810 -19.759 1.00 85.25 176 ASN A C 1
ATOM 1364 O O . ASN A 1 176 ? 3.719 5.433 -19.475 1.00 85.25 176 ASN A O 1
ATOM 1368 N N . TRP A 1 177 ? 5.781 4.987 -20.256 1.00 89.56 177 TRP A N 1
ATOM 1369 C CA . TRP A 1 177 ? 5.639 3.551 -20.469 1.00 89.56 177 TRP A CA 1
ATOM 1370 C C . TRP A 1 177 ? 5.110 2.802 -19.247 1.00 89.56 177 TRP A C 1
ATOM 1372 O O . TRP A 1 177 ? 4.201 1.980 -19.421 1.00 89.56 177 TRP A O 1
ATOM 1382 N N . PRO A 1 178 ? 5.596 3.084 -18.019 1.00 92.62 178 PRO A N 1
ATOM 1383 C CA . PRO A 1 178 ? 5.054 2.437 -16.838 1.00 92.62 178 PRO A CA 1
ATOM 1384 C C . PRO A 1 178 ? 3.552 2.701 -16.640 1.00 92.62 178 PRO A C 1
ATOM 1386 O O . PRO A 1 178 ? 2.824 1.754 -16.334 1.00 92.62 178 PRO A O 1
ATOM 1389 N N . LEU A 1 179 ? 3.064 3.931 -16.876 1.00 90.50 179 LEU A N 1
ATOM 1390 C CA . LEU A 1 179 ? 1.628 4.243 -16.812 1.00 90.50 179 LEU A CA 1
ATOM 1391 C C . LEU A 1 179 ? 0.865 3.638 -17.991 1.00 90.50 179 LEU A C 1
ATOM 1393 O O . LEU A 1 179 ? -0.168 3.006 -17.785 1.00 90.50 179 LEU A O 1
ATOM 1397 N N . ARG A 1 180 ? 1.374 3.799 -19.220 1.00 89.06 180 ARG A N 1
ATOM 1398 C CA . ARG A 1 180 ? 0.744 3.297 -20.452 1.00 89.06 180 ARG A CA 1
ATOM 1399 C C . ARG A 1 180 ? 0.446 1.806 -20.349 1.00 89.06 180 ARG A C 1
ATOM 1401 O O . ARG A 1 180 ? -0.673 1.386 -20.612 1.00 89.06 180 ARG A O 1
ATOM 1408 N N . LEU A 1 181 ? 1.397 1.017 -19.848 1.00 91.38 181 LEU A N 1
ATOM 1409 C CA . LEU A 1 181 ? 1.212 -0.422 -19.680 1.00 91.38 181 LEU A CA 1
ATOM 1410 C C . LEU A 1 181 ? 0.061 -0.775 -18.717 1.00 91.38 181 LEU A C 1
ATOM 1412 O O . LEU A 1 181 ? -0.649 -1.755 -18.946 1.00 91.38 181 LEU A O 1
ATOM 1416 N N . LEU A 1 182 ? -0.132 0.018 -17.657 1.00 91.44 182 LEU A N 1
ATOM 1417 C CA . LEU A 1 182 ? -1.236 -0.149 -16.703 1.00 91.44 182 LEU A CA 1
ATOM 1418 C C . LEU A 1 182 ? -2.587 0.281 -17.287 1.00 91.44 182 LEU A C 1
ATOM 1420 O O . LEU A 1 182 ? -3.620 -0.244 -16.873 1.00 91.44 182 LEU A O 1
ATOM 1424 N N . MET A 1 183 ? -2.583 1.225 -18.231 1.00 88.44 183 MET A N 1
ATOM 1425 C CA . MET A 1 183 ? -3.782 1.648 -18.958 1.00 88.44 183 MET A CA 1
ATOM 1426 C C . MET A 1 183 ? -4.184 0.619 -20.020 1.00 88.44 183 MET A C 1
ATOM 1428 O O . MET A 1 183 ? -5.354 0.260 -20.106 1.00 88.44 183 MET A O 1
ATOM 1432 N N . ASP A 1 184 ? -3.216 0.103 -20.779 1.00 89.00 184 ASP A N 1
ATOM 1433 C CA . ASP A 1 184 ? -3.452 -0.813 -21.899 1.00 89.00 184 ASP A CA 1
ATOM 1434 C C . ASP A 1 184 ? -3.837 -2.228 -21.439 1.00 89.00 184 ASP A C 1
ATOM 1436 O O . ASP A 1 184 ? -4.450 -2.992 -22.186 1.00 89.00 184 ASP A O 1
ATOM 1440 N N . ARG A 1 185 ? -3.422 -2.632 -20.229 1.00 89.44 185 ARG A N 1
ATOM 1441 C CA . ARG A 1 185 ? -3.577 -4.011 -19.730 1.00 89.44 185 ARG A CA 1
ATOM 1442 C C . ARG A 1 185 ? -4.063 -4.066 -18.284 1.00 89.44 185 ARG A C 1
ATOM 1444 O O . ARG A 1 185 ? -3.333 -4.551 -17.412 1.00 89.44 185 ARG A O 1
ATOM 1451 N N . PRO A 1 186 ? -5.297 -3.616 -18.024 1.00 88.75 186 PRO A N 1
ATOM 1452 C CA . PRO A 1 186 ? -5.849 -3.609 -16.683 1.00 88.75 186 PRO A CA 1
ATOM 1453 C C . PRO A 1 186 ? -5.952 -5.022 -16.095 1.00 88.75 186 PRO A C 1
ATOM 1455 O O . PRO A 1 186 ? -6.434 -5.945 -16.746 1.00 88.75 186 PRO A O 1
ATOM 1458 N N . GLY A 1 187 ? -5.491 -5.195 -14.857 1.00 90.38 187 GLY A N 1
ATOM 1459 C CA . GLY A 1 187 ? -5.568 -6.447 -14.099 1.00 90.38 187 GLY A CA 1
ATOM 1460 C C . GLY A 1 187 ? -4.456 -7.450 -14.391 1.00 90.38 187 GLY A C 1
ATOM 1461 O O . GLY A 1 187 ? -4.324 -8.449 -13.686 1.00 90.38 187 GLY A O 1
ATOM 1462 N N . ARG A 1 188 ? -3.623 -7.209 -15.410 1.00 93.38 188 ARG A N 1
ATOM 1463 C CA . ARG A 1 188 ? -2.507 -8.106 -15.748 1.00 93.38 188 ARG A CA 1
ATOM 1464 C C . ARG A 1 188 ? -1.368 -8.018 -14.736 1.00 93.38 188 ARG A C 1
ATOM 1466 O O . ARG A 1 188 ? -0.639 -8.994 -14.540 1.00 93.38 188 ARG A O 1
ATOM 1473 N N . TYR A 1 189 ? -1.167 -6.834 -14.171 1.00 95.38 189 TYR A N 1
ATOM 1474 C CA . TYR A 1 189 ? -0.023 -6.522 -13.320 1.00 95.38 189 TYR A CA 1
ATOM 1475 C C . TYR A 1 189 ? -0.427 -6.316 -11.871 1.00 95.38 189 TYR A C 1
ATOM 1477 O O . TYR A 1 189 ? 0.393 -6.523 -10.981 1.00 95.38 189 TYR A O 1
ATOM 1485 N N . GLU A 1 190 ? -1.675 -5.933 -11.649 1.00 96.00 190 GLU A N 1
ATOM 1486 C CA . GLU A 1 190 ? -2.231 -5.659 -10.347 1.00 96.00 190 GLU A CA 1
ATOM 1487 C C . GLU A 1 190 ? -2.290 -6.931 -9.488 1.00 96.00 190 GLU A C 1
ATOM 1489 O O . GLU A 1 190 ? -2.615 -8.037 -9.941 1.00 96.00 190 GLU A O 1
ATOM 1494 N N . LEU A 1 191 ? -1.914 -6.778 -8.224 1.00 95.50 191 LEU A N 1
ATOM 1495 C CA . LEU A 1 191 ? -2.081 -7.800 -7.204 1.00 95.50 191 LEU A CA 1
ATOM 1496 C C . LEU A 1 191 ? -3.518 -7.769 -6.678 1.00 95.50 191 LEU A C 1
ATOM 1498 O O . LEU A 1 191 ? -4.081 -6.679 -6.542 1.00 95.50 191 LEU A O 1
ATOM 1502 N N . PRO A 1 192 ? -4.098 -8.930 -6.312 1.00 95.50 192 PRO A N 1
ATOM 1503 C CA . PRO A 1 192 ? -5.278 -8.926 -5.456 1.00 95.50 192 PRO A CA 1
ATOM 1504 C C . PRO A 1 192 ? -4.972 -8.138 -4.178 1.00 95.50 192 PRO A C 1
ATOM 1506 O O . PRO A 1 192 ? -3.825 -8.086 -3.731 1.00 95.50 192 PRO A O 1
ATOM 1509 N N . ARG A 1 193 ? -5.986 -7.511 -3.584 1.00 94.75 193 ARG A N 1
ATOM 1510 C CA . ARG A 1 193 ? -5.783 -6.658 -2.406 1.00 94.75 193 ARG A CA 1
ATOM 1511 C C . ARG A 1 193 ? -5.332 -7.471 -1.200 1.00 94.75 193 ARG A C 1
ATOM 1513 O O . ARG A 1 193 ? -4.445 -7.037 -0.475 1.00 94.75 193 ARG A O 1
ATOM 1520 N N . GLY A 1 194 ? -5.878 -8.666 -1.024 1.00 94.94 194 GLY A N 1
ATOM 1521 C CA . GLY A 1 194 ? -5.579 -9.553 0.093 1.00 94.94 194 GLY A CA 1
ATOM 1522 C C . GLY A 1 194 ? -6.487 -10.771 0.091 1.00 94.94 194 GLY A C 1
ATOM 1523 O O . GLY A 1 194 ? -7.246 -10.975 -0.856 1.00 94.94 194 GLY A O 1
ATOM 1524 N N . VAL A 1 195 ? -6.388 -11.568 1.148 1.00 93.19 195 VAL A N 1
ATOM 1525 C CA . VAL A 1 195 ? -7.290 -12.691 1.410 1.00 93.19 195 VAL A CA 1
ATOM 1526 C C . VAL A 1 195 ? -8.257 -12.257 2.503 1.00 93.19 195 VAL A C 1
ATOM 1528 O O . VAL A 1 195 ? -7.809 -11.792 3.554 1.00 93.19 195 VAL A O 1
ATOM 1531 N N . LEU A 1 196 ? -9.556 -12.402 2.247 1.00 90.31 196 LEU A N 1
ATOM 1532 C CA . LEU A 1 196 ? -10.583 -12.229 3.261 1.00 90.31 196 LEU A CA 1
ATOM 1533 C C . LEU A 1 196 ? -10.538 -13.435 4.198 1.00 90.31 196 LEU A C 1
ATOM 1535 O O . LEU A 1 196 ? -10.830 -14.552 3.785 1.00 90.31 196 LEU A O 1
ATOM 1539 N N . GLU A 1 197 ? -10.143 -13.229 5.450 1.00 86.56 197 GLU A N 1
ATOM 1540 C CA . GLU A 1 197 ? -9.866 -14.345 6.368 1.00 86.56 197 GLU A CA 1
ATOM 1541 C C . GLU A 1 197 ? -11.103 -15.182 6.719 1.00 86.56 197 GLU A C 1
ATOM 1543 O O . GLU A 1 197 ? -10.971 -16.382 6.942 1.00 86.56 197 GLU A O 1
ATOM 1548 N N . SER A 1 198 ? -12.301 -14.592 6.724 1.00 82.62 198 SER A N 1
ATOM 1549 C CA . SER A 1 198 ? -13.541 -15.312 7.045 1.00 82.62 198 SER A CA 1
ATOM 1550 C C . SER A 1 198 ? -13.946 -16.330 5.975 1.00 82.62 198 SER A C 1
ATOM 1552 O O . SER A 1 198 ? -14.527 -17.362 6.306 1.00 82.62 198 SER A O 1
ATOM 1554 N N . THR A 1 199 ? -13.642 -16.062 4.702 1.00 85.69 199 THR A N 1
ATOM 1555 C CA . THR A 1 199 ? -14.025 -16.922 3.567 1.00 85.69 199 THR A CA 1
ATOM 1556 C C . THR A 1 199 ? -12.835 -17.611 2.898 1.00 85.69 199 THR A C 1
ATOM 1558 O O . THR A 1 199 ? -13.015 -18.578 2.163 1.00 85.69 199 THR A O 1
ATOM 1561 N N . GLY A 1 200 ? -11.613 -17.126 3.129 1.00 88.06 200 GLY A N 1
ATOM 1562 C CA . GLY A 1 200 ? -10.408 -17.544 2.412 1.00 88.06 200 GLY A CA 1
ATOM 1563 C C . GLY A 1 200 ? -10.330 -17.023 0.971 1.00 88.06 200 GLY A C 1
ATOM 1564 O O . GLY A 1 200 ? -9.428 -17.414 0.227 1.00 88.06 200 GLY A O 1
ATOM 1565 N N . GLU A 1 201 ? -11.250 -16.152 0.552 1.00 92.44 201 GLU A N 1
ATOM 1566 C CA . GLU A 1 201 ? -11.317 -15.661 -0.823 1.00 92.44 201 GLU A CA 1
ATOM 1567 C C . GLU A 1 201 ? -10.325 -14.526 -1.090 1.00 92.44 201 GLU A C 1
ATOM 1569 O O . GLU A 1 201 ? -10.065 -13.666 -0.246 1.00 92.44 201 GLU A O 1
ATOM 1574 N N . LEU A 1 202 ? -9.782 -14.491 -2.308 1.00 94.31 202 LEU A N 1
ATOM 1575 C CA . LEU A 1 202 ? -8.934 -13.394 -2.761 1.00 94.31 202 LEU A CA 1
ATOM 1576 C C . LEU A 1 202 ? -9.789 -12.197 -3.174 1.00 94.31 202 LEU A C 1
ATOM 1578 O O . LEU A 1 202 ? -10.546 -12.265 -4.143 1.00 94.31 202 LEU A O 1
ATOM 1582 N N . ILE A 1 203 ? -9.590 -11.066 -2.502 1.00 95.12 203 ILE A N 1
ATOM 1583 C CA . ILE A 1 203 ? -10.236 -9.813 -2.880 1.00 95.12 203 ILE A CA 1
ATOM 1584 C C . ILE A 1 203 ? -9.571 -9.263 -4.141 1.00 95.12 203 ILE A C 1
ATOM 1586 O O . ILE A 1 203 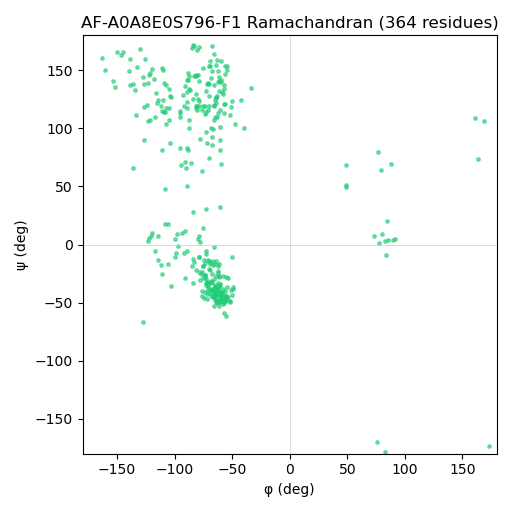? -8.365 -8.985 -4.169 1.00 95.12 203 ILE A O 1
ATOM 1590 N N . SER A 1 204 ? -10.373 -9.121 -5.199 1.00 94.19 204 SER A N 1
ATOM 1591 C CA . SER A 1 204 ? -9.915 -8.640 -6.503 1.00 94.19 204 SER A CA 1
ATOM 1592 C C . SER A 1 204 ? -9.240 -7.273 -6.395 1.00 94.19 204 SER A C 1
ATOM 1594 O O . SER A 1 204 ? -9.644 -6.408 -5.624 1.00 94.19 204 SER A O 1
ATOM 1596 N N . TRP A 1 205 ? -8.240 -7.042 -7.243 1.00 92.25 205 TRP A N 1
ATOM 1597 C CA . TRP A 1 205 ? -7.595 -5.739 -7.404 1.00 92.25 205 TRP A CA 1
ATOM 1598 C C . TRP A 1 205 ? -8.584 -4.629 -7.803 1.00 92.25 205 TRP A C 1
ATOM 1600 O O . TRP A 1 205 ? -8.361 -3.461 -7.495 1.00 92.25 205 TRP A O 1
ATOM 1610 N N . SER A 1 206 ? -9.673 -5.007 -8.479 1.00 91.19 206 SER A N 1
ATOM 1611 C CA . SER A 1 206 ? -10.721 -4.118 -8.982 1.00 91.19 206 SER A CA 1
ATOM 1612 C C . SER A 1 206 ? -11.903 -3.958 -8.022 1.00 91.19 206 SER A C 1
ATOM 1614 O O . SER A 1 206 ? -12.938 -3.449 -8.438 1.00 91.19 206 SER A O 1
ATOM 1616 N N . SER A 1 207 ? -11.799 -4.437 -6.775 1.00 88.69 207 SER A N 1
ATOM 1617 C CA . SER A 1 207 ? -12.888 -4.324 -5.792 1.00 88.69 207 SER A CA 1
ATOM 1618 C C . SER A 1 207 ? -13.132 -2.887 -5.326 1.00 88.69 207 SER A C 1
ATOM 1620 O O . SER A 1 207 ? -14.164 -2.608 -4.729 1.00 88.69 207 SER A O 1
ATOM 1622 N N . ILE A 1 208 ? -12.185 -1.986 -5.594 1.00 84.44 208 ILE A N 1
ATOM 1623 C CA . ILE A 1 208 ? -12.291 -0.558 -5.312 1.00 84.44 208 ILE A CA 1
ATOM 1624 C C . ILE A 1 208 ? -12.029 0.258 -6.584 1.00 84.44 208 ILE A C 1
ATOM 1626 O O . ILE A 1 208 ? -11.357 -0.235 -7.501 1.00 84.44 208 ILE A O 1
ATOM 1630 N N . PRO A 1 209 ? -12.478 1.522 -6.646 1.00 81.88 209 PRO A N 1
ATOM 1631 C CA . PRO A 1 209 ? -12.161 2.395 -7.766 1.00 81.88 209 PRO A CA 1
ATOM 1632 C C . PRO A 1 209 ? -10.650 2.618 -7.944 1.00 81.88 209 PRO A C 1
ATOM 1634 O O . PRO A 1 209 ? -9.876 2.758 -6.995 1.00 81.88 209 PRO A O 1
ATOM 1637 N N . ILE A 1 210 ? -10.218 2.662 -9.203 1.00 83.69 210 ILE A N 1
ATOM 1638 C CA . ILE A 1 210 ? -8.803 2.693 -9.587 1.00 83.69 210 ILE A CA 1
ATOM 1639 C C . ILE A 1 210 ? -8.367 4.146 -9.814 1.00 83.69 210 ILE A C 1
ATOM 1641 O O . ILE A 1 210 ? -8.336 4.644 -10.941 1.00 83.69 210 ILE A O 1
ATOM 1645 N N . HIS A 1 211 ? -8.032 4.844 -8.732 1.00 80.62 211 HIS A N 1
ATOM 1646 C CA . HIS A 1 211 ? -7.735 6.279 -8.769 1.00 80.62 211 HIS A CA 1
ATOM 1647 C C . HIS A 1 211 ? -6.375 6.631 -9.389 1.00 80.62 211 HIS A C 1
ATOM 1649 O O . HIS A 1 211 ? -6.245 7.710 -9.963 1.00 80.62 211 HIS A O 1
ATOM 1655 N N . TYR A 1 212 ? -5.380 5.735 -9.362 1.00 80.88 212 TYR A N 1
ATOM 1656 C CA . TYR A 1 212 ? -4.065 5.991 -9.981 1.00 80.88 212 TYR A CA 1
ATOM 1657 C C . TYR A 1 212 ? -4.113 6.159 -11.508 1.00 80.88 212 TYR A C 1
ATOM 1659 O O . TYR A 1 212 ? -3.140 6.609 -12.110 1.00 80.88 212 TYR A O 1
ATOM 1667 N N . ARG A 1 213 ? -5.230 5.786 -12.144 1.00 76.62 213 ARG A N 1
ATOM 1668 C CA . ARG A 1 213 ? -5.471 5.974 -13.582 1.00 76.62 213 ARG A CA 1
ATOM 1669 C C . ARG A 1 213 ? -6.169 7.292 -13.910 1.00 76.62 213 ARG A C 1
ATOM 1671 O O . ARG A 1 213 ? -6.331 7.605 -15.090 1.00 76.62 213 ARG A O 1
ATOM 1678 N N . SER A 1 214 ? -6.613 8.045 -12.902 1.00 67.38 214 SER A N 1
ATOM 1679 C CA . SER A 1 214 ? -7.320 9.297 -13.140 1.00 67.38 214 SER A CA 1
ATOM 1680 C C . SER A 1 214 ? -6.378 10.312 -13.782 1.00 67.38 214 SER A C 1
ATOM 1682 O O . SER A 1 214 ? -5.353 10.677 -13.212 1.00 67.38 214 SER A O 1
ATOM 1684 N N . LYS A 1 215 ? -6.736 10.768 -14.985 1.00 53.84 215 LYS A N 1
ATOM 1685 C CA . LYS A 1 215 ? -6.007 11.819 -15.710 1.00 53.84 215 LYS A CA 1
ATOM 1686 C C . LYS A 1 215 ? -6.331 13.220 -15.185 1.00 53.84 215 LYS A C 1
ATOM 1688 O O . LYS A 1 215 ? -5.673 14.180 -15.572 1.00 53.84 215 LYS A O 1
ATOM 1693 N N . SER A 1 216 ? -7.353 13.356 -14.339 1.00 46.50 216 SER A N 1
ATOM 1694 C CA . SER A 1 216 ? -7.792 14.651 -13.841 1.00 46.50 216 SER A CA 1
ATOM 1695 C C . SER A 1 216 ? -7.015 15.035 -12.581 1.00 46.50 216 SER A C 1
ATOM 1697 O O . SER A 1 216 ? -7.255 14.525 -11.490 1.00 46.50 216 SER A O 1
ATOM 1699 N N . GLN A 1 217 ? -6.102 15.999 -12.723 1.00 46.66 217 GLN A N 1
ATOM 1700 C CA . GLN A 1 217 ? -5.530 16.741 -11.591 1.00 46.66 217 GLN A CA 1
ATOM 1701 C C . GLN A 1 217 ? -6.576 17.612 -10.858 1.00 46.66 217 GLN A C 1
ATOM 1703 O O . GLN A 1 217 ? -6.256 18.233 -9.849 1.00 46.66 217 GLN A O 1
ATOM 1708 N N . GLY A 1 218 ? -7.830 17.639 -11.321 1.00 43.53 218 GLY A N 1
ATOM 1709 C CA . GLY A 1 218 ? -8.934 18.352 -10.690 1.00 43.53 218 GLY A CA 1
ATOM 1710 C C . GLY A 1 218 ? -10.141 17.451 -10.429 1.00 43.53 218 GLY A C 1
ATOM 1711 O O . GLY A 1 218 ? -10.545 16.666 -11.286 1.00 43.53 218 GLY A O 1
ATOM 1712 N N . THR A 1 219 ? -10.733 17.637 -9.249 1.00 50.72 219 THR A N 1
ATOM 1713 C CA . THR A 1 219 ? -12.142 17.349 -8.915 1.00 50.72 219 THR A CA 1
ATOM 1714 C C . THR A 1 219 ? -12.577 15.916 -8.594 1.00 50.72 219 THR A C 1
ATOM 1716 O O . THR A 1 219 ? -13.772 15.707 -8.414 1.00 50.72 219 THR A O 1
ATOM 1719 N N . MET A 1 220 ? -11.679 14.937 -8.437 1.00 55.44 220 MET A N 1
ATOM 1720 C CA . MET A 1 220 ? -12.071 13.698 -7.742 1.00 55.44 220 MET A CA 1
ATOM 1721 C C . MET A 1 220 ? -11.825 13.856 -6.237 1.00 55.44 220 MET A C 1
ATOM 1723 O O . MET A 1 220 ? -10.684 14.147 -5.860 1.00 55.44 220 MET A O 1
ATOM 1727 N N . PRO A 1 221 ? -12.848 13.692 -5.373 1.00 65.19 221 PRO A N 1
ATOM 1728 C CA . PRO A 1 221 ? -12.633 13.698 -3.933 1.00 65.19 221 PRO A CA 1
ATOM 1729 C C . PRO A 1 221 ? -11.666 12.569 -3.569 1.00 65.19 221 PRO A C 1
ATOM 1731 O O . PRO A 1 221 ? -11.716 11.481 -4.150 1.00 65.19 221 PRO A O 1
ATOM 1734 N N . THR A 1 222 ? -10.750 12.834 -2.635 1.00 74.19 222 THR A N 1
ATOM 1735 C CA . THR A 1 222 ? -9.837 11.790 -2.173 1.00 74.19 222 THR A CA 1
ATOM 1736 C C . THR A 1 222 ? -10.664 10.699 -1.493 1.00 74.19 222 THR A C 1
ATOM 1738 O O . THR A 1 222 ? -11.440 11.028 -0.597 1.00 74.19 222 THR A O 1
ATOM 1741 N N . PRO A 1 223 ? -10.532 9.422 -1.895 1.00 78.44 223 PRO A N 1
ATOM 1742 C CA . PRO A 1 223 ? -11.277 8.349 -1.255 1.00 78.44 223 PRO A CA 1
ATOM 1743 C C . PRO A 1 223 ? -10.897 8.256 0.226 1.00 78.44 223 PRO A C 1
ATOM 1745 O O . PRO A 1 223 ? -9.720 8.386 0.580 1.00 78.44 223 PRO A O 1
ATOM 1748 N N . SER A 1 224 ? -11.901 8.007 1.062 1.00 82.06 224 SER A N 1
ATOM 1749 C CA . SER A 1 224 ? -11.798 7.887 2.514 1.00 82.06 224 SER A CA 1
ATOM 1750 C C . SER A 1 224 ? -12.662 6.722 3.003 1.00 82.06 224 SER A C 1
ATOM 1752 O O . SER A 1 224 ? -13.785 6.548 2.539 1.00 82.06 224 SER A O 1
ATOM 1754 N N . LEU A 1 225 ? -12.146 5.920 3.936 1.00 80.50 225 LEU A N 1
ATOM 1755 C CA . LEU A 1 225 ? -12.900 4.852 4.603 1.00 80.50 225 LEU A CA 1
ATOM 1756 C C . LEU A 1 225 ? -13.965 5.393 5.563 1.00 80.50 225 LEU A C 1
ATOM 1758 O O . LEU A 1 225 ? -14.871 4.651 5.933 1.00 80.50 225 LEU A O 1
ATOM 1762 N N . PHE A 1 226 ? -13.818 6.642 6.005 1.00 76.62 226 PHE A N 1
ATOM 1763 C CA . PHE A 1 226 ? -14.528 7.182 7.165 1.00 76.62 226 PHE A CA 1
ATOM 1764 C C . PHE A 1 226 ? -15.512 8.305 6.820 1.00 76.62 226 PHE A C 1
ATOM 1766 O O . PHE A 1 226 ? -16.340 8.661 7.653 1.00 76.62 226 PHE A O 1
ATOM 1773 N N . ASP A 1 227 ? -15.441 8.864 5.610 1.00 69.06 227 ASP A N 1
ATOM 1774 C CA . ASP A 1 227 ? -16.384 9.889 5.156 1.00 69.06 227 ASP A CA 1
ATOM 1775 C C . ASP A 1 227 ? -17.632 9.253 4.500 1.00 69.06 227 ASP A C 1
ATOM 1777 O O . ASP A 1 227 ? -17.563 8.182 3.894 1.00 69.06 227 ASP A O 1
ATOM 1781 N N . SER A 1 228 ? -18.791 9.914 4.650 1.00 53.94 228 SER A N 1
ATOM 1782 C CA . SER A 1 228 ? -20.125 9.443 4.220 1.00 53.94 228 SER A CA 1
ATOM 1783 C C . SER A 1 228 ? -20.204 9.052 2.734 1.00 53.94 228 SER A C 1
ATOM 1785 O O . SER A 1 228 ? -19.500 9.637 1.910 1.00 53.94 228 SER A O 1
ATOM 1787 N N . PRO A 1 229 ? -21.127 8.143 2.379 1.00 51.06 229 PRO A N 1
ATOM 1788 C CA . PRO A 1 229 ? -20.811 6.925 1.659 1.00 51.06 229 PRO A CA 1
ATOM 1789 C C . PRO A 1 229 ? -20.261 7.214 0.263 1.00 51.06 229 PRO A C 1
ATOM 1791 O O . PRO A 1 229 ? -20.923 7.792 -0.600 1.00 51.06 229 PRO A O 1
ATOM 1794 N N . ILE A 1 230 ? -19.054 6.721 0.011 1.00 50.41 230 ILE A N 1
ATOM 1795 C CA . ILE A 1 230 ? -18.672 6.369 -1.353 1.00 50.41 230 ILE A CA 1
ATOM 1796 C C . ILE A 1 230 ? -19.647 5.266 -1.809 1.00 50.41 230 ILE A C 1
ATOM 1798 O O . ILE A 1 230 ? -20.027 4.441 -0.984 1.00 50.41 230 ILE A O 1
ATOM 1802 N N . GLU A 1 231 ? -20.059 5.229 -3.082 1.00 46.91 231 GLU A N 1
ATOM 1803 C CA . GLU A 1 231 ? -21.112 4.339 -3.643 1.00 46.91 231 GLU A CA 1
ATOM 1804 C C . GLU A 1 231 ? -20.991 2.831 -3.314 1.00 46.91 231 GLU A C 1
ATOM 1806 O O . GLU A 1 231 ? -21.908 2.057 -3.572 1.00 46.91 231 GLU A O 1
ATOM 1811 N N . TRP A 1 232 ? -19.867 2.402 -2.748 1.00 53.81 232 TRP A N 1
ATOM 1812 C CA . TRP A 1 232 ? -19.528 1.028 -2.398 1.00 53.81 232 TRP A CA 1
ATOM 1813 C C . TRP A 1 232 ? -19.270 0.819 -0.891 1.00 53.81 232 TRP A C 1
ATOM 1815 O O . TRP A 1 232 ? -18.814 -0.252 -0.517 1.00 53.81 232 TRP A O 1
ATOM 1825 N N . SER A 1 233 ? -19.559 1.808 -0.031 1.00 50.00 233 SER A N 1
ATOM 1826 C CA . SER A 1 233 ? -19.516 1.710 1.439 1.00 50.00 233 SER A CA 1
ATOM 1827 C C . SER A 1 233 ? -20.916 1.911 2.017 1.00 50.00 233 SER A C 1
ATOM 1829 O O . SER A 1 233 ? -21.617 2.855 1.655 1.00 50.00 233 SER A O 1
ATOM 1831 N N . VAL A 1 234 ? -21.34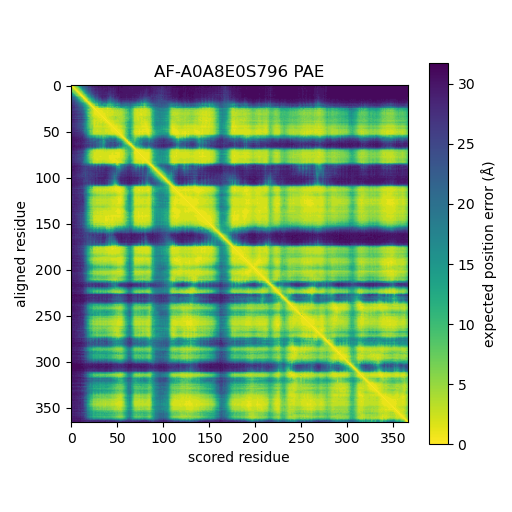9 1.006 2.897 1.00 51.84 234 VAL A N 1
ATOM 1832 C CA . VAL A 1 234 ? -22.775 0.875 3.232 1.00 51.84 234 VAL A CA 1
ATOM 1833 C C . VAL A 1 234 ? -23.194 1.744 4.425 1.00 51.84 234 VAL A C 1
ATOM 1835 O O . VAL A 1 234 ? -24.342 2.179 4.445 1.00 51.84 234 VAL A O 1
ATOM 1838 N N . GLN A 1 235 ? -22.318 2.056 5.394 1.00 57.06 235 GLN A N 1
ATOM 1839 C CA . GLN A 1 235 ? -22.669 2.887 6.565 1.00 57.06 235 GLN A CA 1
ATOM 1840 C C . GLN A 1 235 ? -21.446 3.623 7.155 1.00 57.06 235 GLN A C 1
ATOM 1842 O O . GLN A 1 235 ? -20.368 3.030 7.223 1.00 57.06 235 GLN A O 1
ATOM 1847 N N . PRO A 1 236 ? -21.585 4.889 7.603 1.00 59.66 236 PRO A N 1
ATOM 1848 C CA . PRO A 1 236 ? -20.494 5.624 8.239 1.00 59.66 236 PRO A CA 1
ATOM 1849 C C . PRO A 1 236 ? -20.228 5.091 9.656 1.00 59.66 236 PRO A C 1
ATOM 1851 O O . PRO A 1 236 ? -21.158 4.955 10.454 1.00 59.66 236 PRO A O 1
ATOM 1854 N N . CYS A 1 237 ? -18.955 4.834 9.961 1.00 64.88 237 CYS A N 1
ATOM 1855 C CA . CYS A 1 237 ? -18.442 4.600 11.313 1.00 64.88 237 CYS A CA 1
ATOM 1856 C C . CYS A 1 237 ? -17.345 5.629 11.604 1.00 64.88 237 CYS A C 1
ATOM 1858 O O . CYS A 1 237 ? -16.563 5.963 10.710 1.00 64.88 237 CYS A O 1
ATOM 1860 N N . GLN A 1 238 ? -17.230 6.079 12.853 1.00 73.88 238 GLN A N 1
ATOM 1861 C CA . GLN A 1 238 ? -16.183 7.018 13.250 1.00 73.88 238 GLN A CA 1
ATOM 1862 C C . GLN A 1 238 ? -15.134 6.303 14.096 1.00 73.88 238 GLN A C 1
ATOM 1864 O O . GLN A 1 238 ? -15.435 5.817 15.183 1.00 73.88 238 GLN A O 1
ATOM 1869 N N . LEU A 1 239 ? -13.891 6.246 13.617 1.00 79.81 239 LEU A N 1
ATOM 1870 C CA . LEU A 1 239 ? -12.769 5.835 14.454 1.00 79.81 239 LEU A CA 1
ATOM 1871 C C . LEU A 1 239 ? -12.316 7.032 15.292 1.00 79.81 239 LEU A C 1
ATOM 1873 O O . LEU A 1 239 ? -11.890 8.043 14.739 1.00 79.81 239 LEU A O 1
ATOM 1877 N N . ILE A 1 240 ? -12.413 6.917 16.616 1.00 82.31 240 ILE A N 1
ATOM 1878 C CA . ILE A 1 240 ? -12.192 8.047 17.529 1.00 82.31 240 ILE A CA 1
ATOM 1879 C C . ILE A 1 240 ? -10.862 7.990 18.278 1.00 82.31 240 ILE A C 1
ATOM 1881 O O . ILE A 1 240 ? -10.448 9.010 18.812 1.00 82.31 240 ILE A O 1
ATOM 1885 N N . ALA A 1 241 ? -10.184 6.838 18.340 1.00 87.56 241 ALA A N 1
ATOM 1886 C CA . ALA A 1 241 ? -8.876 6.719 18.989 1.00 87.56 241 ALA A CA 1
ATOM 1887 C C . ALA A 1 241 ? -8.119 5.441 18.592 1.00 87.56 241 ALA A C 1
ATOM 1889 O O . ALA A 1 241 ? -8.714 4.445 18.172 1.00 87.56 241 ALA A O 1
ATOM 1890 N N . ILE A 1 242 ? -6.801 5.474 18.807 1.00 90.38 242 ILE A N 1
ATOM 1891 C CA . ILE A 1 242 ? -5.925 4.304 18.907 1.00 90.38 242 ILE A CA 1
ATOM 1892 C C . ILE A 1 242 ? -5.487 4.188 20.365 1.00 90.38 242 ILE A C 1
ATOM 1894 O O . ILE A 1 242 ? -4.911 5.128 20.903 1.00 90.38 242 ILE A O 1
ATOM 1898 N N . VAL A 1 243 ? -5.716 3.048 21.000 1.00 90.38 243 VAL A N 1
ATOM 1899 C CA . VAL A 1 243 ? -5.298 2.795 22.381 1.00 90.38 243 VAL A CA 1
ATOM 1900 C C . VAL A 1 243 ? -4.156 1.782 22.376 1.00 90.38 243 VAL A C 1
ATOM 1902 O O . VAL A 1 243 ? -4.320 0.629 21.969 1.00 90.38 243 VAL A O 1
ATOM 1905 N N . THR A 1 244 ? -2.971 2.231 22.784 1.00 89.38 244 THR A N 1
ATOM 1906 C CA . THR A 1 244 ? -1.755 1.414 22.832 1.00 89.38 244 THR A CA 1
ATOM 1907 C C . THR A 1 244 ? -0.724 2.038 23.772 1.00 89.38 244 THR A C 1
ATOM 1909 O O . THR A 1 244 ? -0.637 3.258 23.882 1.00 89.38 244 THR A O 1
ATOM 1912 N N . ASP A 1 245 ? 0.114 1.203 24.386 1.00 86.50 245 ASP A N 1
ATOM 1913 C CA . ASP A 1 245 ? 1.344 1.653 25.052 1.00 86.50 245 ASP A CA 1
ATOM 1914 C C . ASP A 1 245 ? 2.581 1.499 24.147 1.00 86.50 245 ASP A C 1
ATOM 1916 O O . ASP A 1 245 ? 3.699 1.854 24.522 1.00 86.50 245 ASP A O 1
ATOM 1920 N N . ASP A 1 246 ? 2.410 0.976 22.927 1.00 83.75 246 ASP A N 1
ATOM 1921 C CA . ASP A 1 246 ? 3.453 0.960 21.907 1.00 83.75 246 ASP A CA 1
ATOM 1922 C C . ASP A 1 246 ? 3.438 2.241 21.065 1.00 83.75 246 ASP A C 1
ATOM 1924 O O . ASP A 1 246 ? 2.957 2.296 19.929 1.00 83.75 246 ASP A O 1
ATOM 1928 N N . PHE A 1 247 ? 4.052 3.276 21.629 1.00 79.94 247 PHE A N 1
ATOM 1929 C CA . PHE A 1 247 ? 4.290 4.554 20.959 1.00 79.94 247 PHE A CA 1
ATOM 1930 C C . PHE A 1 247 ? 5.468 4.531 19.978 1.00 79.94 247 PHE A C 1
ATOM 1932 O O . PHE A 1 247 ? 5.798 5.564 19.399 1.00 79.94 247 PHE A O 1
ATOM 1939 N N . THR A 1 248 ? 6.119 3.381 19.786 1.00 76.62 248 THR A N 1
ATOM 1940 C CA . THR A 1 248 ? 7.311 3.268 18.935 1.00 76.62 248 THR A CA 1
ATOM 1941 C C . THR A 1 248 ? 7.007 2.641 17.583 1.00 76.62 248 THR A C 1
ATOM 1943 O O . THR A 1 248 ? 7.587 3.054 16.580 1.00 76.62 248 THR A O 1
ATOM 1946 N N . VAL A 1 249 ? 6.092 1.668 17.538 1.00 78.94 249 VAL A N 1
ATOM 1947 C CA . VAL A 1 249 ? 5.784 0.913 16.320 1.00 78.94 249 VAL A CA 1
ATOM 1948 C C . VAL A 1 249 ? 4.290 0.926 16.039 1.00 78.94 249 VAL A C 1
ATOM 1950 O O . VAL A 1 249 ? 3.891 1.550 15.059 1.00 78.94 249 VAL A O 1
ATOM 1953 N N . PHE A 1 250 ? 3.459 0.294 16.874 1.00 80.12 250 PHE A N 1
ATOM 1954 C CA . PHE A 1 250 ? 2.018 0.174 16.626 1.00 80.12 250 PHE A CA 1
ATOM 1955 C C . PHE A 1 250 ? 1.349 1.543 16.449 1.00 80.12 250 PHE A C 1
ATOM 1957 O O . PHE A 1 250 ? 0.805 1.814 15.380 1.00 80.12 250 PHE A O 1
ATOM 1964 N N . GLY A 1 251 ? 1.434 2.431 17.444 1.00 83.50 251 GLY A N 1
ATOM 1965 C CA . GLY A 1 251 ? 0.753 3.727 17.418 1.00 83.50 251 GLY A CA 1
ATOM 1966 C C . GLY A 1 251 ? 1.094 4.560 16.176 1.00 83.50 251 GLY A C 1
ATOM 1967 O O . GLY A 1 251 ? 0.200 4.830 15.371 1.00 83.50 251 GLY A O 1
ATOM 1968 N N . PRO A 1 252 ? 2.371 4.930 15.956 1.00 84.44 252 PRO A N 1
ATOM 1969 C CA . PRO A 1 252 ? 2.759 5.744 14.803 1.00 84.44 252 PRO A CA 1
ATOM 1970 C C . PRO A 1 252 ? 2.483 5.078 13.445 1.00 84.44 252 PRO A C 1
ATOM 1972 O O . PRO A 1 252 ? 2.051 5.746 12.500 1.00 84.44 252 PRO A O 1
ATOM 1975 N N . ALA A 1 253 ? 2.702 3.763 13.323 1.00 86.06 253 ALA A N 1
ATOM 1976 C CA . ALA A 1 253 ? 2.493 3.050 12.064 1.00 86.06 253 ALA A CA 1
ATOM 1977 C C . ALA A 1 253 ? 1.005 2.975 11.695 1.00 86.06 253 ALA A C 1
ATOM 1979 O O . ALA A 1 253 ? 0.642 3.257 10.551 1.00 86.06 253 ALA A O 1
ATOM 1980 N N . TRP A 1 254 ? 0.136 2.656 12.658 1.00 88.56 254 TRP A N 1
ATOM 1981 C CA . TRP A 1 254 ? -1.309 2.634 12.440 1.00 88.56 254 TRP A CA 1
ATOM 1982 C C . TRP A 1 254 ? -1.880 4.023 12.222 1.00 88.56 254 TRP A C 1
ATOM 1984 O O . TRP A 1 254 ? -2.709 4.184 11.332 1.00 88.56 254 TRP A O 1
ATOM 1994 N N . LEU A 1 255 ? -1.387 5.035 12.937 1.00 86.88 255 LEU A N 1
ATOM 1995 C CA . LEU A 1 255 ? -1.756 6.428 12.697 1.00 86.88 255 LEU A CA 1
ATOM 1996 C C . LEU A 1 255 ? -1.492 6.834 11.242 1.00 86.88 255 LEU A C 1
ATOM 1998 O O . LEU A 1 255 ? -2.354 7.422 10.595 1.00 86.88 255 LEU A O 1
ATOM 2002 N N . THR A 1 256 ? -0.329 6.457 10.709 1.00 88.75 256 THR A N 1
ATOM 2003 C CA . THR A 1 256 ? 0.036 6.706 9.309 1.00 88.75 256 THR A CA 1
ATOM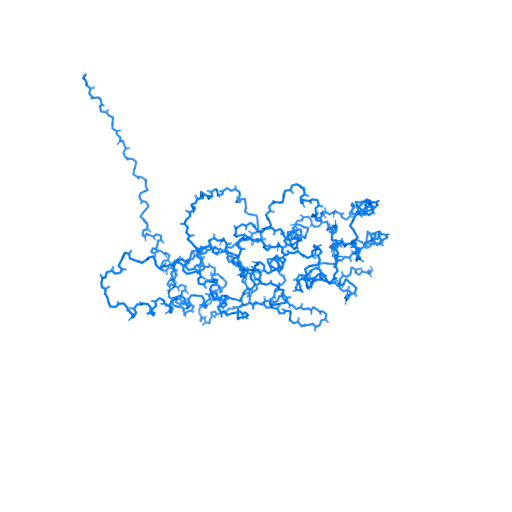 2004 C C . THR A 1 256 ? -0.946 6.043 8.340 1.00 88.75 256 THR A C 1
ATOM 2006 O O . THR A 1 256 ? -1.440 6.681 7.411 1.00 88.75 256 THR A O 1
ATOM 2009 N N . ILE A 1 257 ? -1.260 4.761 8.560 1.00 91.44 257 ILE A N 1
ATOM 2010 C CA . ILE A 1 257 ? -2.231 4.013 7.747 1.00 91.44 257 ILE A CA 1
ATOM 2011 C C . ILE A 1 257 ? -3.613 4.678 7.829 1.00 91.44 257 ILE A C 1
ATOM 2013 O O . ILE A 1 257 ? -4.279 4.847 6.811 1.00 91.44 257 ILE A O 1
ATOM 2017 N N . LEU A 1 258 ? -4.031 5.097 9.020 1.00 87.94 258 LEU A N 1
ATOM 2018 C CA . LEU A 1 258 ? -5.325 5.725 9.255 1.00 87.94 258 LEU A CA 1
ATOM 2019 C C . LEU A 1 258 ? -5.446 7.078 8.570 1.00 87.94 258 LEU A C 1
ATOM 2021 O O . LEU A 1 258 ? -6.436 7.315 7.891 1.00 87.94 258 LEU A O 1
ATOM 2025 N N . GLN A 1 259 ? -4.427 7.932 8.659 1.00 86.69 259 GLN A N 1
ATOM 2026 C CA . GLN A 1 259 ? -4.394 9.203 7.932 1.00 86.69 259 GLN A CA 1
ATOM 2027 C C . GLN A 1 259 ? -4.579 8.988 6.425 1.00 86.69 259 GLN A C 1
ATOM 2029 O O . GLN A 1 259 ? -5.374 9.679 5.791 1.00 86.69 259 GLN A O 1
ATOM 2034 N N . LEU A 1 260 ? -3.897 7.994 5.846 1.00 88.31 260 LEU A N 1
ATOM 2035 C CA . LEU A 1 260 ? -4.062 7.650 4.432 1.00 88.31 260 LEU A CA 1
ATOM 2036 C C . LEU A 1 260 ? -5.477 7.153 4.120 1.00 88.31 260 LEU A C 1
ATOM 2038 O O . LEU A 1 260 ? -6.051 7.581 3.116 1.00 88.31 260 LEU A O 1
ATOM 2042 N N . ALA A 1 261 ? -6.031 6.305 4.989 1.00 88.19 261 ALA A N 1
ATOM 2043 C CA . ALA A 1 261 ? -7.389 5.784 4.882 1.00 88.19 261 ALA A CA 1
ATOM 2044 C C . ALA A 1 261 ? -8.463 6.864 5.079 1.00 88.19 261 ALA A C 1
ATOM 2046 O O . ALA A 1 261 ? -9.544 6.721 4.528 1.00 88.19 261 ALA A O 1
ATOM 2047 N N . HIS A 1 262 ? -8.161 7.952 5.789 1.00 83.38 262 HIS A N 1
ATOM 2048 C CA . HIS A 1 262 ? -8.969 9.176 5.877 1.00 83.38 262 HIS A CA 1
ATOM 2049 C C . HIS A 1 262 ? -8.801 10.103 4.658 1.00 83.38 262 HIS A C 1
ATOM 2051 O O . HIS A 1 262 ? -9.310 11.220 4.647 1.00 83.38 262 HIS A O 1
ATOM 2057 N N . GLY A 1 263 ? -8.057 9.685 3.631 1.00 82.12 263 GLY A N 1
ATOM 2058 C CA . GLY A 1 263 ? -7.870 10.478 2.419 1.00 82.12 263 GLY A CA 1
ATOM 2059 C C . GLY A 1 263 ? -6.756 11.524 2.508 1.00 82.12 263 GLY A C 1
ATOM 2060 O O . GLY A 1 263 ? -6.718 12.444 1.687 1.00 82.12 263 GLY A O 1
ATOM 2061 N N . ALA A 1 264 ? -5.801 11.396 3.438 1.00 83.38 264 ALA A N 1
ATOM 2062 C CA . ALA A 1 264 ? -4.619 12.257 3.431 1.00 83.38 264 ALA A CA 1
ATOM 2063 C C . ALA A 1 264 ? -3.871 12.139 2.093 1.00 83.38 264 ALA A C 1
ATOM 2065 O O . ALA A 1 264 ? -3.681 11.042 1.546 1.00 83.38 264 ALA A O 1
ATOM 2066 N N . LYS A 1 265 ? -3.434 13.283 1.553 1.00 83.88 265 LYS A N 1
ATOM 2067 C CA . LYS A 1 265 ? -2.569 13.337 0.364 1.00 83.88 265 LYS A CA 1
ATOM 2068 C C . LYS A 1 265 ? -1.220 12.687 0.674 1.00 83.88 265 LYS A C 1
ATOM 2070 O O . LYS A 1 265 ? -0.810 12.652 1.824 1.00 83.88 265 LYS A O 1
ATOM 2075 N N . LEU A 1 266 ? -0.541 12.178 -0.347 1.00 81.62 266 LEU A N 1
ATOM 2076 C CA . LEU A 1 266 ? 0.790 11.585 -0.200 1.00 81.62 266 LEU A CA 1
ATOM 2077 C C . LEU A 1 266 ? 1.869 12.662 -0.319 1.00 81.62 266 LEU A C 1
ATOM 2079 O O . LEU A 1 266 ? 1.744 13.573 -1.141 1.00 81.62 266 LEU A O 1
ATOM 2083 N N . VAL A 1 267 ? 2.950 12.520 0.444 1.00 82.56 267 VAL A N 1
ATOM 2084 C CA . VAL A 1 267 ? 4.201 13.233 0.175 1.00 82.56 267 VAL A CA 1
ATOM 2085 C C . VAL A 1 267 ? 4.742 12.784 -1.187 1.00 82.56 267 VAL A C 1
ATOM 2087 O O . VAL A 1 267 ? 4.852 11.580 -1.433 1.00 82.56 267 VAL A O 1
ATOM 2090 N N . PRO A 1 268 ? 5.067 13.708 -2.116 1.00 76.06 268 PRO A N 1
ATOM 2091 C CA . PRO A 1 268 ? 5.501 13.345 -3.456 1.00 76.06 268 PRO A CA 1
ATOM 2092 C C . PRO A 1 268 ? 6.730 12.431 -3.445 1.00 76.06 268 PRO A C 1
ATOM 2094 O O . PRO A 1 268 ? 7.839 12.851 -3.116 1.00 76.06 268 PRO A O 1
ATOM 2097 N N . GLY A 1 269 ? 6.530 11.188 -3.884 1.00 71.25 269 GLY A N 1
ATOM 2098 C CA . GLY A 1 269 ? 7.568 10.162 -3.938 1.00 71.25 269 GLY A CA 1
ATOM 2099 C C . GLY A 1 269 ? 7.679 9.283 -2.687 1.00 71.25 269 GLY A C 1
ATOM 2100 O O . GLY A 1 269 ? 8.568 8.436 -2.649 1.00 71.25 269 GLY A O 1
ATOM 2101 N N . THR A 1 270 ? 6.797 9.417 -1.692 1.00 79.94 270 THR A N 1
ATOM 2102 C CA . THR A 1 270 ? 6.752 8.519 -0.525 1.00 79.94 270 THR A CA 1
ATOM 2103 C C . THR A 1 270 ? 5.337 8.002 -0.253 1.00 79.94 270 THR A C 1
ATOM 2105 O O . THR A 1 270 ? 4.361 8.456 -0.843 1.00 79.94 270 THR A O 1
ATOM 2108 N N . MET A 1 271 ? 5.227 7.004 0.628 1.00 81.50 271 MET A N 1
ATOM 2109 C CA . MET A 1 271 ? 3.940 6.487 1.120 1.00 81.50 271 MET A CA 1
ATOM 2110 C C . MET A 1 271 ? 3.470 7.196 2.385 1.00 81.50 271 MET A C 1
ATOM 2112 O O . MET A 1 271 ? 2.543 6.724 3.039 1.00 81.50 271 MET A O 1
ATOM 2116 N N . ASP A 1 272 ? 4.116 8.302 2.742 1.00 83.38 272 ASP A N 1
ATOM 2117 C CA . ASP A 1 272 ? 3.801 9.033 3.954 1.00 83.38 272 ASP A CA 1
ATOM 2118 C C . ASP A 1 272 ? 2.697 10.060 3.664 1.00 83.38 272 ASP A C 1
ATOM 2120 O O . ASP A 1 272 ? 2.669 10.665 2.584 1.00 83.38 272 ASP A O 1
ATOM 2124 N N . PRO A 1 273 ? 1.762 10.262 4.599 1.00 83.31 273 PRO A N 1
ATOM 2125 C CA . PRO A 1 273 ? 0.737 11.280 4.487 1.00 83.31 273 PRO A CA 1
ATOM 2126 C C . PRO A 1 273 ? 1.357 12.678 4.589 1.00 83.31 273 PRO A C 1
ATOM 2128 O O . PRO A 1 273 ? 2.286 12.924 5.359 1.00 83.31 273 PRO A O 1
ATOM 2131 N N . TRP A 1 274 ? 0.822 13.616 3.812 1.00 81.12 274 TRP A N 1
ATOM 2132 C CA . TRP A 1 274 ? 1.192 15.023 3.873 1.00 81.12 274 TRP A CA 1
ATOM 2133 C C . TRP A 1 274 ? 0.840 15.594 5.253 1.00 81.12 274 TRP A C 1
ATOM 2135 O O . TRP A 1 274 ? -0.239 15.284 5.769 1.00 81.12 274 TRP A O 1
ATOM 2145 N N . PRO A 1 275 ? 1.687 16.451 5.851 1.00 71.69 275 PRO A N 1
ATOM 2146 C CA . PRO A 1 275 ? 1.364 17.094 7.118 1.00 71.69 275 PRO A CA 1
ATOM 2147 C C . PRO A 1 275 ? 0.040 17.863 7.024 1.00 71.69 275 PRO A C 1
ATOM 2149 O O . PRO A 1 275 ? -0.110 18.773 6.207 1.00 71.69 275 PRO A O 1
ATOM 2152 N N . LEU A 1 276 ? -0.927 17.491 7.865 1.00 66.19 276 LEU A N 1
ATOM 2153 C CA . LEU A 1 276 ? -2.271 18.070 7.850 1.00 66.19 276 LEU A CA 1
ATOM 2154 C C . LEU A 1 276 ? -2.297 19.447 8.550 1.00 66.19 276 LEU A C 1
ATOM 2156 O O . LEU A 1 276 ? -1.653 19.607 9.604 1.00 66.19 276 LEU A O 1
ATOM 2160 N N . PRO A 1 277 ? -3.054 20.430 8.015 1.00 65.81 277 PRO A N 1
ATOM 2161 C CA . PRO A 1 277 ? -3.360 21.681 8.705 1.00 65.81 277 PRO A CA 1
ATOM 2162 C C . PRO A 1 277 ? -4.020 21.430 10.068 1.00 65.81 277 PRO A C 1
ATOM 2164 O O . PRO A 1 277 ? -4.696 20.423 10.270 1.00 65.81 277 PRO A O 1
ATOM 2167 N N . VAL A 1 278 ? -3.869 22.367 11.009 1.00 59.66 278 VAL A N 1
ATOM 2168 C CA . VAL A 1 278 ? -4.331 22.213 12.406 1.00 59.66 278 VAL A CA 1
ATOM 2169 C C . VAL A 1 278 ? -5.823 21.859 12.511 1.00 59.66 278 VAL A C 1
ATOM 2171 O O . VAL A 1 278 ? -6.188 21.043 13.351 1.00 59.66 278 VAL A O 1
ATOM 2174 N N . ALA A 1 279 ? -6.667 22.403 11.631 1.00 59.09 279 ALA A N 1
ATOM 2175 C CA . ALA A 1 279 ? -8.105 22.124 11.610 1.00 59.09 279 ALA A CA 1
ATOM 2176 C C . ALA A 1 279 ? -8.448 20.675 11.206 1.00 59.09 279 ALA A C 1
ATOM 2178 O O . ALA A 1 279 ? -9.413 20.109 11.709 1.00 59.09 279 ALA A O 1
ATOM 2179 N N . GLU A 1 280 ? -7.648 20.042 10.342 1.00 60.38 280 GLU A N 1
ATOM 2180 C CA . GLU A 1 280 ? -7.862 18.650 9.914 1.00 60.38 280 GLU A CA 1
ATOM 2181 C C . GLU A 1 280 ? -7.248 17.641 10.894 1.00 60.38 280 GLU A C 1
ATOM 2183 O O . GLU A 1 280 ? -7.674 16.489 10.938 1.00 60.38 280 GLU A O 1
ATOM 2188 N N . ARG A 1 281 ? -6.310 18.074 11.752 1.00 60.00 281 ARG A N 1
ATOM 2189 C CA . ARG A 1 281 ? -5.750 17.224 12.818 1.00 60.00 281 ARG A CA 1
ATOM 2190 C C . ARG A 1 281 ? -6.792 16.763 13.831 1.00 60.00 281 ARG A C 1
ATOM 2192 O O . ARG A 1 281 ? -6.622 15.694 14.401 1.00 60.00 281 ARG A O 1
ATOM 2199 N N . GLN A 1 282 ? -7.866 17.528 14.025 1.00 60.12 282 GLN A N 1
ATOM 2200 C CA . GLN A 1 282 ? -8.965 17.160 14.926 1.00 60.12 282 GLN A CA 1
ATOM 2201 C C . GLN A 1 282 ? -9.793 15.970 14.416 1.00 60.12 282 GLN A C 1
ATOM 2203 O O . GLN A 1 282 ? -10.511 15.359 15.196 1.00 60.12 282 GLN A O 1
ATOM 2208 N N . ARG A 1 283 ? -9.684 15.617 13.126 1.00 63.56 283 ARG A N 1
ATOM 2209 C CA . ARG A 1 283 ? -10.333 14.430 12.544 1.00 63.56 283 ARG A CA 1
ATOM 2210 C C . ARG A 1 283 ? -9.472 13.171 12.620 1.00 63.56 283 ARG A C 1
ATOM 2212 O O . ARG A 1 283 ? -9.930 12.105 12.226 1.00 63.56 283 ARG A O 1
ATOM 2219 N N . ILE A 1 284 ? -8.226 13.290 13.077 1.00 68.62 284 ILE A N 1
ATOM 2220 C CA . ILE A 1 284 ? -7.307 12.162 13.177 1.00 68.62 284 ILE A CA 1
ATOM 2221 C C . ILE A 1 284 ? -7.493 11.509 14.551 1.00 68.62 284 ILE A C 1
ATOM 2223 O O . ILE A 1 284 ? -7.428 12.220 15.556 1.00 68.62 284 ILE A O 1
ATOM 2227 N N . PRO A 1 285 ? -7.646 10.178 14.622 1.00 79.19 285 PRO A N 1
ATOM 2228 C CA . PRO A 1 285 ? -7.721 9.467 15.891 1.00 79.19 285 PRO A CA 1
ATOM 2229 C C . PRO A 1 285 ? -6.462 9.727 16.747 1.00 79.19 285 PRO A C 1
ATOM 2231 O O . PRO A 1 285 ? -5.354 9.423 16.290 1.00 79.19 285 PRO A O 1
ATOM 2234 N N . PRO A 1 286 ? -6.577 10.276 17.972 1.00 85.50 286 PRO A N 1
ATOM 2235 C CA . PRO A 1 286 ? -5.455 10.381 18.897 1.00 85.50 286 PRO A CA 1
ATOM 2236 C C . PRO A 1 286 ? -4.918 9.003 19.299 1.00 85.50 286 PRO A C 1
ATOM 2238 O O . PRO A 1 286 ? -5.672 8.034 19.404 1.00 85.50 286 PRO A O 1
ATOM 2241 N N . ILE A 1 287 ? -3.612 8.939 19.578 1.00 88.44 287 ILE A N 1
ATOM 2242 C CA . ILE A 1 287 ? -2.986 7.787 20.237 1.00 88.44 287 ILE A CA 1
ATOM 2243 C C . ILE A 1 287 ? -3.058 8.019 21.748 1.00 88.44 287 ILE A C 1
ATOM 2245 O O . ILE A 1 287 ? -2.479 8.979 22.258 1.00 88.44 287 ILE A O 1
ATOM 2249 N N . LEU A 1 288 ? -3.769 7.149 22.454 1.00 89.06 288 LEU A N 1
ATOM 2250 C CA . LEU A 1 288 ? -3.970 7.194 23.896 1.00 89.06 288 LEU A CA 1
ATOM 2251 C C . LEU A 1 288 ? -3.196 6.053 24.560 1.00 89.06 288 LEU A C 1
ATOM 2253 O O . LEU A 1 288 ? -3.210 4.925 24.065 1.00 89.06 288 LEU A O 1
ATOM 2257 N N . SER A 1 289 ? -2.558 6.342 25.695 1.00 88.31 289 SER A N 1
ATOM 2258 C CA . SER A 1 289 ? -1.997 5.294 26.554 1.00 88.31 289 SER A CA 1
ATOM 2259 C C . SER A 1 289 ? -3.117 4.513 27.225 1.00 88.31 289 SER A C 1
ATOM 2261 O 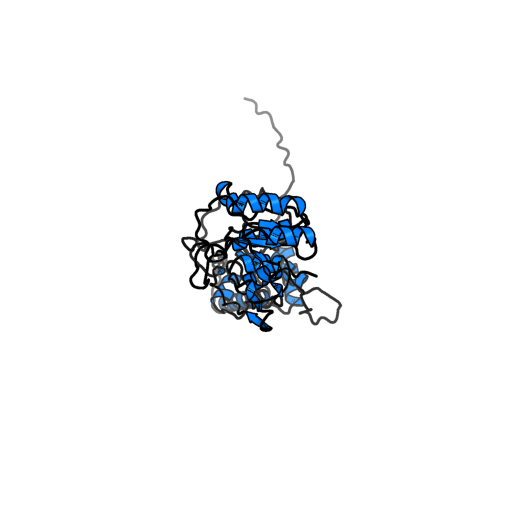O . SER A 1 289 ? -4.191 5.062 27.487 1.00 88.31 289 SER A O 1
ATOM 2263 N N . MET A 1 290 ? -2.850 3.255 27.569 1.00 85.69 290 MET A N 1
ATOM 2264 C CA . MET A 1 290 ? -3.831 2.389 28.230 1.00 85.69 290 MET A CA 1
ATOM 2265 C C . MET A 1 290 ? -4.356 3.020 29.530 1.00 85.69 290 MET A C 1
ATOM 2267 O O . MET A 1 290 ? -5.555 3.003 29.790 1.00 85.69 290 MET A O 1
ATOM 2271 N N . GLN A 1 291 ? -3.469 3.659 30.302 1.00 84.25 291 GLN A N 1
ATOM 2272 C CA . GLN A 1 291 ? -3.791 4.284 31.594 1.00 84.25 291 GLN A CA 1
ATOM 2273 C C . GLN A 1 291 ? -4.759 5.469 31.480 1.00 84.25 291 GLN A C 1
ATOM 2275 O O . GLN A 1 291 ? -5.587 5.676 32.361 1.00 84.25 291 GLN A O 1
ATOM 2280 N N . ASN A 1 292 ? -4.663 6.247 30.400 1.00 86.69 292 ASN A N 1
ATOM 2281 C CA . ASN A 1 292 ? -5.467 7.459 30.225 1.00 86.69 292 ASN A CA 1
ATOM 2282 C C . ASN A 1 292 ? -6.676 7.228 29.308 1.00 86.69 292 ASN A C 1
ATOM 2284 O O . ASN A 1 292 ? -7.548 8.091 29.210 1.00 86.69 292 ASN A O 1
ATOM 2288 N N . ALA A 1 293 ? -6.736 6.076 28.630 1.00 87.00 293 ALA A N 1
ATOM 2289 C CA . ALA A 1 293 ? -7.732 5.784 27.610 1.00 87.00 293 ALA A CA 1
ATOM 2290 C C . ALA A 1 293 ? -9.163 5.913 28.138 1.00 87.00 293 ALA A C 1
ATOM 2292 O O . ALA A 1 293 ? -9.960 6.616 27.527 1.00 87.00 293 ALA A O 1
ATOM 2293 N N . VAL A 1 294 ? -9.477 5.303 29.286 1.00 86.56 294 VAL A N 1
ATOM 2294 C CA . VAL A 1 294 ? -10.834 5.307 29.863 1.00 86.56 294 VAL A CA 1
ATOM 2295 C C . VAL A 1 294 ? -11.300 6.732 30.171 1.00 86.56 294 VAL A C 1
ATOM 2297 O O . VAL A 1 294 ? -12.397 7.125 29.779 1.00 86.56 294 VAL A O 1
ATOM 2300 N N . GLN A 1 295 ? -10.445 7.539 30.807 1.00 87.62 295 GLN A N 1
ATOM 2301 C CA . GLN A 1 295 ? -10.765 8.925 31.150 1.00 87.62 295 GLN A CA 1
ATOM 2302 C C . GLN A 1 295 ? -10.960 9.790 29.897 1.00 87.62 295 GLN A C 1
ATOM 2304 O O . GLN A 1 295 ? -11.948 10.519 29.792 1.00 87.62 295 GLN A O 1
ATOM 2309 N N . CYS A 1 296 ? -10.035 9.708 28.937 1.00 86.44 296 CYS A N 1
ATOM 2310 C CA . CYS A 1 296 ? -10.113 10.480 27.700 1.00 86.44 296 CYS A CA 1
ATOM 2311 C C . CYS A 1 296 ? -11.336 10.073 26.864 1.00 86.44 296 CYS A C 1
ATOM 2313 O O . CYS A 1 296 ? -12.103 10.936 26.443 1.00 86.44 296 CYS A O 1
ATOM 2315 N N . LEU A 1 297 ? -11.576 8.775 26.672 1.00 86.25 297 LEU A N 1
ATOM 2316 C CA . LEU A 1 297 ? -12.725 8.263 25.916 1.00 86.25 297 LEU A CA 1
ATOM 2317 C C . LEU A 1 297 ? -14.060 8.587 26.587 1.00 86.25 297 LEU A C 1
ATOM 2319 O O . LEU A 1 297 ? -15.001 8.968 25.894 1.00 86.25 297 LEU A O 1
ATOM 2323 N N . GLY A 1 298 ? -14.129 8.540 27.919 1.00 81.19 298 GLY A N 1
ATOM 2324 C CA . GLY A 1 298 ? -15.304 8.994 28.663 1.00 81.19 298 GLY A CA 1
ATOM 2325 C C . GLY A 1 298 ? -15.658 10.457 28.376 1.00 81.19 298 GLY A C 1
ATOM 2326 O O . GLY A 1 298 ? -16.836 10.787 28.229 1.00 81.19 298 GLY A O 1
ATOM 2327 N N . SER A 1 299 ? -14.652 11.327 28.220 1.00 79.50 299 SER A N 1
ATOM 2328 C CA . SER A 1 299 ? -14.875 12.733 27.859 1.00 79.50 299 SER A CA 1
ATOM 2329 C C . SER A 1 299 ? -15.374 12.909 26.419 1.00 79.50 299 SER A C 1
ATOM 2331 O O . SER A 1 299 ? -16.337 13.641 26.210 1.00 79.50 299 SER A O 1
ATOM 2333 N N . PHE A 1 300 ? -14.814 12.166 25.455 1.00 73.31 300 PHE A N 1
ATOM 2334 C CA . PHE A 1 300 ? -15.229 12.219 24.045 1.00 73.31 300 PHE A CA 1
ATOM 2335 C C . PHE A 1 300 ? -16.683 11.789 23.832 1.00 73.31 300 PHE A C 1
ATOM 2337 O O . PHE A 1 300 ? -17.378 12.336 22.984 1.00 73.31 300 PHE A O 1
ATOM 2344 N N . VAL A 1 301 ? -17.140 10.803 24.601 1.00 69.69 301 VAL A N 1
ATOM 2345 C CA . VAL A 1 301 ? -18.507 10.275 24.524 1.00 69.69 301 VAL A CA 1
ATOM 2346 C C . VAL A 1 301 ? -19.522 11.183 25.223 1.00 69.69 301 VAL A C 1
ATOM 2348 O O . VAL A 1 301 ? -20.688 11.222 24.837 1.00 69.69 301 VAL A O 1
ATOM 2351 N N . SER A 1 302 ? -19.096 11.893 26.269 1.00 59.56 302 SER A N 1
ATOM 2352 C CA . SER A 1 302 ? -19.973 12.782 27.041 1.00 59.56 302 SER A CA 1
ATOM 2353 C C . SER A 1 302 ? -20.273 14.093 26.309 1.00 59.56 302 SER A C 1
ATOM 2355 O O . SER A 1 302 ? -21.237 14.780 26.651 1.00 59.56 302 SER A O 1
ATOM 2357 N N . GLU A 1 303 ? -19.470 14.450 25.304 1.00 58.22 303 GLU A N 1
ATOM 2358 C CA . GLU A 1 303 ? -19.755 15.574 24.421 1.00 58.22 303 GLU A CA 1
ATOM 2359 C C . GLU A 1 303 ? -20.792 15.163 23.361 1.00 58.22 303 GLU A C 1
ATOM 2361 O O . GLU A 1 303 ? -20.582 14.190 22.633 1.00 58.22 303 GLU A O 1
ATOM 2366 N N . PRO A 1 304 ? -21.922 15.885 23.229 1.00 46.06 304 PRO A N 1
ATOM 2367 C CA . PRO A 1 304 ? -22.885 15.622 22.170 1.00 46.06 304 PRO A CA 1
ATOM 2368 C C . PRO A 1 304 ? -22.253 15.984 20.820 1.00 46.06 304 PRO A C 1
ATOM 2370 O O . PRO A 1 304 ? -22.293 17.136 20.385 1.00 46.06 304 PRO A O 1
ATOM 2373 N N . SER A 1 305 ? -21.639 15.005 20.155 1.00 48.16 305 SER A N 1
ATOM 2374 C CA . SER A 1 305 ? -21.172 15.178 18.782 1.00 48.16 305 SER A CA 1
ATOM 2375 C C . SER A 1 305 ? -22.382 15.264 17.846 1.00 48.16 305 SER A C 1
ATOM 2377 O O . SER A 1 305 ? -23.288 14.437 17.880 1.00 48.16 305 SER A O 1
ATOM 2379 N N . SER A 1 306 ? -22.419 16.307 17.017 1.00 42.47 306 SER A N 1
ATOM 2380 C CA . SER A 1 306 ? -23.495 16.603 16.059 1.00 42.47 306 SER A CA 1
ATOM 2381 C C . SER A 1 306 ? -23.479 15.714 14.807 1.00 42.47 306 SER A C 1
ATOM 2383 O O . SER A 1 306 ? -24.116 16.036 13.804 1.00 42.47 306 SER A O 1
ATOM 2385 N N . THR A 1 307 ? -22.727 14.615 14.834 1.00 47.69 307 THR A N 1
ATOM 2386 C CA . THR A 1 307 ? -22.578 13.677 13.723 1.00 47.69 307 THR A CA 1
ATOM 2387 C C . THR A 1 307 ? -23.331 12.392 14.035 1.00 47.69 307 THR A C 1
ATOM 2389 O O . THR A 1 307 ? -22.856 11.566 14.810 1.00 47.69 307 THR A O 1
ATOM 2392 N N . ASP A 1 308 ? -24.498 12.228 13.406 1.00 44.97 308 ASP A N 1
ATOM 2393 C CA . ASP A 1 308 ? -25.314 11.007 13.409 1.00 44.97 308 ASP A CA 1
ATOM 2394 C C . ASP A 1 308 ? -24.528 9.828 12.796 1.00 44.97 308 ASP A C 1
ATOM 2396 O O . ASP A 1 308 ? -24.652 9.494 11.616 1.00 44.97 308 ASP A O 1
ATOM 2400 N N . CYS A 1 309 ? -23.668 9.195 13.593 1.00 51.66 309 CYS A N 1
ATOM 2401 C CA . CYS A 1 309 ? -22.957 7.978 13.221 1.00 51.66 309 CYS A CA 1
ATOM 2402 C C . CYS A 1 309 ? -23.820 6.758 13.572 1.00 51.66 309 CYS A C 1
ATOM 2404 O O . CYS A 1 309 ? -23.867 6.319 14.720 1.00 51.66 309 CYS A O 1
ATOM 2406 N N . SER A 1 310 ? -24.502 6.187 12.575 1.00 50.03 310 SER A N 1
ATOM 2407 C CA . SER A 1 310 ? -25.452 5.075 12.766 1.00 50.03 310 SER A CA 1
ATOM 2408 C C . SER A 1 310 ? -24.851 3.775 13.334 1.00 50.03 310 SER A C 1
ATOM 2410 O O . SER A 1 310 ? -25.603 2.944 13.837 1.00 50.03 310 SER A O 1
ATOM 2412 N N . ARG A 1 311 ? -23.521 3.590 13.266 1.00 56.56 311 ARG A N 1
ATOM 2413 C CA . ARG A 1 311 ? -22.804 2.385 13.734 1.00 56.56 311 ARG A CA 1
ATOM 2414 C C . ARG A 1 311 ? -21.854 2.620 14.920 1.00 56.56 311 ARG A C 1
ATOM 2416 O O . ARG A 1 311 ? -21.151 1.702 15.325 1.00 56.56 311 ARG A O 1
ATOM 2423 N N . GLY A 1 312 ? -21.867 3.812 15.519 1.00 68.81 312 GLY A N 1
ATOM 2424 C CA . GLY A 1 312 ? -21.136 4.091 16.758 1.00 68.81 312 GLY A CA 1
ATOM 2425 C C . GLY A 1 312 ? -19.652 4.440 16.590 1.00 68.81 312 GLY A C 1
ATOM 2426 O O . GLY A 1 312 ? -19.120 4.576 15.484 1.00 68.81 312 GLY A O 1
ATOM 2427 N N . ASN A 1 313 ? -19.001 4.652 17.735 1.00 81.06 313 ASN A N 1
ATOM 2428 C CA . ASN A 1 313 ? -17.609 5.078 17.845 1.00 81.06 313 ASN A CA 1
ATOM 2429 C C . ASN A 1 313 ? -16.682 3.863 17.951 1.00 81.06 313 ASN A C 1
ATOM 2431 O O . ASN A 1 313 ? -16.777 3.096 18.909 1.00 81.06 313 ASN A O 1
ATOM 2435 N N . LEU A 1 314 ? -15.768 3.707 16.994 1.00 85.88 314 LEU A N 1
ATOM 2436 C CA . LEU A 1 314 ? -14.765 2.645 16.988 1.00 85.88 314 LEU A CA 1
ATOM 2437 C C . LEU A 1 314 ? -13.497 3.097 17.721 1.00 85.88 314 LEU A C 1
ATOM 2439 O O . LEU A 1 314 ? -13.038 4.232 17.559 1.00 85.88 314 LEU A O 1
ATOM 2443 N N . VAL A 1 315 ? -12.878 2.183 18.463 1.00 89.06 315 VAL A N 1
ATOM 2444 C CA . VAL A 1 315 ? -11.566 2.383 19.091 1.00 89.06 315 VAL A CA 1
ATOM 2445 C C . VAL A 1 315 ? -10.645 1.240 18.688 1.00 89.06 315 VAL A C 1
ATOM 2447 O O . VAL A 1 315 ? -10.917 0.079 18.994 1.00 89.06 315 VAL A O 1
ATOM 2450 N N . LEU A 1 316 ? -9.546 1.572 18.006 1.00 90.69 316 LEU A N 1
ATOM 2451 C CA . LEU A 1 316 ? -8.534 0.596 17.613 1.00 90.69 316 LEU A CA 1
ATOM 2452 C C . LEU A 1 316 ? -7.656 0.274 18.817 1.00 90.69 316 LEU A C 1
ATOM 2454 O O . LEU A 1 316 ? -7.028 1.169 19.378 1.00 90.69 316 LEU A O 1
ATOM 2458 N N . VAL A 1 317 ? -7.569 -1.000 19.179 1.00 90.19 317 VAL A N 1
ATOM 2459 C CA . VAL A 1 317 ? -6.801 -1.440 20.341 1.00 90.19 317 VAL A CA 1
ATOM 2460 C C . VAL A 1 317 ? -5.649 -2.371 19.979 1.00 90.19 317 VAL A C 1
ATOM 2462 O O . VAL A 1 317 ? -5.771 -3.251 19.121 1.00 90.19 317 VAL A O 1
ATOM 2465 N N . ASP A 1 318 ? -4.529 -2.221 20.684 1.00 85.12 318 ASP A N 1
ATOM 2466 C CA . ASP A 1 318 ? -3.451 -3.210 20.670 1.00 85.12 318 ASP A CA 1
ATOM 2467 C C . ASP A 1 318 ? -3.811 -4.407 21.565 1.00 85.12 318 ASP A C 1
ATOM 2469 O O . ASP A 1 318 ? -3.520 -4.422 22.764 1.00 85.12 318 ASP A O 1
ATOM 2473 N N . ARG A 1 319 ? -4.452 -5.420 20.963 1.00 76.12 319 ARG A N 1
ATOM 2474 C CA . ARG A 1 319 ? -4.896 -6.656 21.638 1.00 76.12 319 ARG A CA 1
ATOM 2475 C C . ARG A 1 319 ? -3.793 -7.298 22.485 1.00 76.12 319 ARG A C 1
ATOM 2477 O O . ARG A 1 319 ? -4.082 -7.806 23.560 1.00 76.12 319 ARG A O 1
ATOM 2484 N N . ASN A 1 320 ? -2.543 -7.283 22.024 1.00 76.25 320 ASN A N 1
ATOM 2485 C CA . ASN A 1 320 ? -1.451 -8.011 22.682 1.00 76.25 320 ASN A CA 1
ATOM 2486 C C . ASN A 1 320 ? -0.973 -7.352 23.980 1.00 76.25 320 ASN A C 1
ATOM 2488 O O . ASN A 1 320 ? -0.205 -7.957 24.726 1.00 76.25 320 ASN A O 1
ATOM 2492 N N . LYS A 1 321 ? -1.372 -6.102 24.223 1.00 74.38 321 LYS A N 1
ATOM 2493 C CA . LYS A 1 321 ? -0.94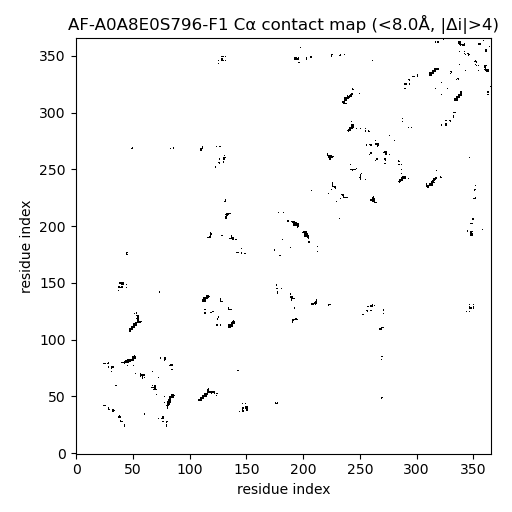6 -5.310 25.380 1.00 74.38 321 LYS A CA 1
ATOM 2494 C C . LYS A 1 321 ? -2.110 -4.830 26.235 1.00 74.38 321 LYS A C 1
ATOM 2496 O O . LYS A 1 321 ? -1.891 -4.037 27.147 1.00 74.38 321 LYS A O 1
ATOM 2501 N N . LEU A 1 322 ? -3.333 -5.263 25.934 1.00 75.50 322 LEU A N 1
ATOM 2502 C CA . LEU A 1 322 ? -4.502 -4.815 26.670 1.00 75.50 322 LEU A CA 1
ATOM 2503 C C . LEU A 1 322 ? -4.643 -5.609 27.970 1.00 75.50 322 LEU A C 1
ATOM 2505 O O . LEU A 1 322 ? -4.796 -6.828 27.941 1.00 75.50 322 LEU A O 1
ATOM 2509 N N . ASP A 1 323 ? -4.602 -4.917 29.108 1.00 80.81 323 ASP A N 1
ATOM 2510 C CA . ASP A 1 323 ? -4.935 -5.526 30.395 1.00 80.81 323 ASP A CA 1
ATOM 2511 C C . ASP A 1 323 ? -6.448 -5.786 30.477 1.00 80.81 323 ASP A C 1
ATOM 2513 O O . ASP A 1 323 ? -7.262 -4.938 30.107 1.00 80.81 323 ASP A O 1
ATOM 2517 N N . SER A 1 324 ? -6.816 -6.953 31.003 1.00 82.75 324 SER A N 1
ATOM 2518 C CA . SER A 1 324 ? -8.183 -7.384 31.316 1.00 82.75 324 SER A CA 1
ATOM 2519 C C . SER A 1 324 ? -8.988 -6.355 32.124 1.00 82.75 324 SER A C 1
ATOM 2521 O O . SER A 1 324 ? -10.188 -6.173 31.887 1.00 82.75 324 SER A O 1
ATOM 2523 N N . SER A 1 325 ? -8.329 -5.647 33.050 1.00 85.00 325 SER A N 1
ATOM 2524 C CA . SER A 1 325 ? -8.954 -4.620 33.889 1.00 85.00 325 SER A CA 1
ATOM 2525 C C . SER A 1 325 ? -9.416 -3.423 33.046 1.00 85.00 325 SER A C 1
ATOM 2527 O O . SER A 1 325 ? -10.599 -3.082 33.023 1.00 85.00 325 SER A O 1
ATOM 2529 N N . ILE A 1 326 ? -8.502 -2.873 32.247 1.00 84.50 326 ILE A N 1
ATOM 2530 C CA . ILE A 1 326 ? -8.733 -1.746 31.337 1.00 84.50 326 ILE A CA 1
ATOM 2531 C C . ILE A 1 326 ? -9.725 -2.137 30.238 1.00 84.50 326 ILE A C 1
ATOM 2533 O O . ILE A 1 326 ? -10.599 -1.347 29.886 1.00 84.50 326 ILE A O 1
ATOM 2537 N N . LEU A 1 327 ? -9.642 -3.369 29.724 1.00 84.19 327 LEU A N 1
ATOM 2538 C CA . LEU A 1 327 ? -10.594 -3.913 28.752 1.00 84.19 327 LEU A CA 1
ATOM 2539 C C . LEU A 1 327 ? -12.032 -3.826 29.267 1.00 84.19 327 LEU A C 1
ATOM 2541 O O . LEU A 1 327 ? -12.938 -3.402 28.547 1.00 84.19 327 LEU A O 1
ATOM 2545 N N . SER A 1 328 ? -12.225 -4.240 30.519 1.00 85.31 328 SER A N 1
ATOM 2546 C CA . SER A 1 328 ? -13.532 -4.266 31.168 1.00 85.31 328 SER A CA 1
ATOM 2547 C C . SER A 1 328 ? -14.085 -2.854 31.336 1.00 85.31 328 SER A C 1
ATOM 2549 O O . SER A 1 328 ? -15.247 -2.620 31.018 1.00 85.31 328 SER A O 1
ATOM 2551 N N . GLU A 1 329 ? -13.249 -1.901 31.753 1.00 87.25 329 GLU A N 1
ATOM 2552 C CA . GLU A 1 329 ? -13.640 -0.494 31.886 1.00 87.25 329 GLU A CA 1
ATOM 2553 C C . GLU A 1 329 ? -13.978 0.153 30.539 1.00 87.25 329 GLU A C 1
ATOM 2555 O O . GLU A 1 329 ? -15.001 0.826 30.413 1.00 87.25 329 GLU A O 1
ATOM 2560 N N . LEU A 1 330 ? -13.169 -0.092 29.505 1.00 85.44 330 LEU A N 1
ATOM 2561 C CA . LEU A 1 330 ? -13.419 0.429 28.162 1.00 85.44 330 LEU A CA 1
ATOM 2562 C C . LEU A 1 330 ? -14.746 -0.070 27.581 1.00 85.44 330 LEU A C 1
ATOM 2564 O O . LEU A 1 330 ? -15.417 0.677 26.877 1.00 85.44 330 LEU A O 1
ATOM 2568 N N . ARG A 1 331 ? -15.158 -1.303 27.897 1.00 83.25 331 ARG A N 1
ATOM 2569 C CA . ARG A 1 331 ? -16.446 -1.861 27.455 1.00 83.25 331 ARG A CA 1
ATOM 2570 C C . ARG A 1 331 ? -17.666 -1.289 28.175 1.00 83.25 331 ARG A C 1
ATOM 2572 O O . ARG A 1 331 ? -18.778 -1.481 27.693 1.00 83.25 331 ARG A O 1
ATOM 2579 N N . LEU A 1 332 ? -17.488 -0.611 29.310 1.00 85.00 332 LEU A N 1
ATOM 2580 C CA . LEU A 1 332 ? -18.584 0.106 29.974 1.00 85.00 332 LEU A CA 1
ATOM 2581 C C . LEU A 1 332 ? -18.939 1.408 29.248 1.00 85.00 332 LEU A C 1
ATOM 2583 O O . LEU A 1 332 ? -20.021 1.957 29.456 1.00 85.00 332 LEU A O 1
ATOM 2587 N N . LEU A 1 333 ? -18.034 1.909 28.407 1.00 84.12 333 LEU A N 1
ATOM 2588 C CA . LEU A 1 333 ? -18.280 3.068 27.567 1.00 84.12 333 LEU A CA 1
ATOM 2589 C C . LEU A 1 333 ? -19.103 2.647 26.331 1.00 84.12 333 LEU A C 1
ATOM 2591 O O . LEU A 1 333 ? -18.916 1.544 25.818 1.00 84.12 333 LEU A O 1
ATOM 2595 N N . PRO A 1 334 ? -19.996 3.506 25.807 1.00 82.88 334 PRO A N 1
ATOM 2596 C CA . PRO A 1 334 ? -20.788 3.239 24.604 1.00 82.88 334 PRO A CA 1
ATOM 2597 C C . PRO A 1 334 ? -19.932 3.404 23.334 1.00 82.88 334 PRO A C 1
ATOM 2599 O O . PRO A 1 334 ? -20.142 4.291 22.507 1.00 82.88 334 PRO A O 1
ATOM 2602 N N . LEU A 1 335 ? -18.917 2.555 23.213 1.00 85.00 335 LEU A N 1
ATOM 2603 C CA . LEU A 1 335 ? -17.964 2.489 22.114 1.00 85.00 335 LEU A CA 1
ATOM 2604 C C . LEU A 1 335 ? -17.691 1.029 21.752 1.00 85.00 335 LEU A C 1
ATOM 2606 O O . LEU A 1 335 ? -17.921 0.118 22.546 1.00 85.00 335 LEU A O 1
ATOM 2610 N N . GLN A 1 336 ? -17.191 0.806 20.544 1.00 87.12 336 GLN A N 1
ATOM 2611 C CA . GLN A 1 336 ? -16.887 -0.522 20.034 1.00 87.12 336 GLN A CA 1
ATOM 2612 C C . GLN A 1 336 ? -15.376 -0.685 19.878 1.00 87.12 336 GLN A C 1
ATOM 2614 O O . GLN A 1 336 ? -14.714 0.048 19.140 1.00 87.12 336 GLN A O 1
ATOM 2619 N N . LEU A 1 337 ? -14.821 -1.655 20.601 1.00 88.81 337 LEU A N 1
ATOM 2620 C CA . LEU A 1 337 ? -13.400 -1.983 20.537 1.00 88.81 337 LEU A CA 1
ATOM 2621 C C . LEU A 1 337 ? -13.131 -2.877 19.329 1.00 88.81 337 LEU A C 1
ATOM 2623 O O . LEU A 1 337 ? -13.782 -3.909 19.171 1.00 88.81 337 LEU A O 1
ATOM 2627 N N . VAL A 1 338 ? -12.146 -2.503 18.516 1.00 90.06 338 VAL A N 1
ATOM 2628 C CA . VAL A 1 338 ? -11.747 -3.262 17.328 1.00 90.06 338 VAL A CA 1
ATOM 2629 C C . VAL A 1 338 ? -10.251 -3.551 17.314 1.00 90.06 338 VAL A C 1
ATOM 2631 O O . VAL A 1 338 ? -9.432 -2.736 17.741 1.00 90.06 338 VAL A O 1
ATOM 2634 N N . THR A 1 339 ? -9.884 -4.727 16.818 1.00 90.50 339 THR A N 1
ATOM 2635 C CA . THR A 1 339 ? -8.490 -5.169 16.703 1.00 90.50 339 THR A CA 1
ATOM 2636 C C . THR A 1 339 ? -7.820 -4.620 15.442 1.00 90.50 339 THR A C 1
ATOM 2638 O O . THR A 1 339 ? -8.455 -4.068 14.539 1.00 90.50 339 THR A O 1
ATOM 2641 N N . CYS A 1 340 ? -6.504 -4.807 15.335 1.00 89.31 340 CYS A N 1
ATOM 2642 C CA . CYS A 1 340 ? -5.793 -4.534 14.089 1.00 89.31 340 CYS A CA 1
ATOM 2643 C C . CYS A 1 340 ? -6.273 -5.420 12.931 1.00 89.31 340 CYS A C 1
ATOM 2645 O O . CYS A 1 340 ? -6.321 -4.940 11.802 1.00 89.31 340 CYS A O 1
ATOM 2647 N N . ASP A 1 341 ? -6.683 -6.664 13.189 1.00 90.38 341 ASP A N 1
ATOM 2648 C CA . ASP A 1 341 ? -7.177 -7.571 12.149 1.00 90.38 341 ASP A CA 1
ATOM 2649 C C . ASP A 1 341 ? -8.474 -7.070 11.514 1.00 90.38 341 ASP A C 1
ATOM 2651 O O . ASP A 1 341 ? -8.589 -7.091 10.288 1.00 90.38 341 ASP A O 1
ATOM 2655 N N . TYR A 1 342 ? -9.391 -6.507 12.309 1.00 90.88 342 TYR A N 1
ATOM 2656 C CA . TYR A 1 342 ? -10.569 -5.806 11.784 1.00 90.88 342 TYR A CA 1
ATOM 2657 C C . TYR A 1 342 ? -10.181 -4.744 10.755 1.00 90.88 342 TYR A C 1
ATOM 2659 O O . TYR A 1 342 ? -10.722 -4.689 9.644 1.00 90.88 342 TYR A O 1
ATOM 2667 N N . PHE A 1 343 ? -9.214 -3.900 11.114 1.00 89.75 343 PHE A N 1
ATOM 2668 C CA . PHE A 1 343 ? -8.829 -2.797 10.254 1.00 89.75 343 PHE A CA 1
ATOM 2669 C C . PHE A 1 343 ? -8.037 -3.276 9.028 1.00 89.75 343 PHE A C 1
ATOM 2671 O O . PHE A 1 343 ? -8.248 -2.767 7.931 1.00 89.75 343 PHE A O 1
ATOM 2678 N N . ILE A 1 344 ? -7.209 -4.319 9.156 1.00 93.12 344 ILE A N 1
ATOM 2679 C CA . ILE A 1 344 ? -6.533 -4.969 8.019 1.00 93.12 344 ILE A CA 1
ATOM 2680 C C . ILE A 1 344 ? -7.550 -5.515 7.020 1.00 93.12 344 ILE A C 1
ATOM 2682 O O . ILE A 1 344 ? -7.439 -5.239 5.825 1.00 93.12 344 ILE A O 1
ATOM 2686 N N . GLN A 1 345 ? -8.547 -6.263 7.492 1.00 92.88 345 GLN A N 1
ATOM 2687 C CA . GLN A 1 345 ? -9.582 -6.832 6.630 1.00 92.88 345 GLN A CA 1
ATOM 2688 C C . GLN A 1 345 ? -10.433 -5.729 5.983 1.00 92.88 345 GLN A C 1
ATOM 2690 O O . GLN A 1 345 ? -10.733 -5.801 4.791 1.00 92.88 345 GLN A O 1
ATOM 2695 N N . SER A 1 346 ? -10.704 -4.643 6.712 1.00 90.81 346 SER A N 1
ATOM 2696 C CA . SER A 1 346 ? -11.363 -3.454 6.162 1.00 90.81 346 SER A CA 1
ATOM 2697 C C . SER A 1 346 ? -10.538 -2.785 5.053 1.00 90.81 346 SER A C 1
ATOM 2699 O O . SER A 1 346 ? -11.062 -2.457 3.992 1.00 90.81 346 SER A O 1
ATOM 2701 N N . LEU A 1 347 ? -9.219 -2.649 5.227 1.00 93.31 347 LEU A N 1
ATOM 2702 C CA . LEU A 1 347 ? -8.314 -2.124 4.196 1.00 93.31 347 LEU A CA 1
ATOM 2703 C C . LEU A 1 347 ? -8.256 -3.026 2.956 1.00 93.31 347 LEU A C 1
ATOM 2705 O O . LEU A 1 347 ? -8.207 -2.526 1.828 1.00 93.31 347 LEU A O 1
ATOM 2709 N N . ILE A 1 348 ? -8.257 -4.348 3.148 1.00 94.19 348 ILE A N 1
ATOM 2710 C CA . ILE A 1 348 ? -8.274 -5.333 2.061 1.00 94.19 348 ILE A CA 1
ATOM 2711 C C . ILE A 1 348 ? -9.564 -5.193 1.249 1.00 94.19 348 ILE A C 1
ATOM 2713 O O . ILE A 1 348 ? -9.487 -5.032 0.032 1.00 94.19 348 ILE A O 1
ATOM 2717 N N . CYS A 1 349 ? -10.723 -5.168 1.907 1.00 90.75 349 CYS A N 1
ATOM 2718 C CA . CYS A 1 349 ? -12.022 -4.977 1.257 1.00 90.75 349 CYS A CA 1
ATOM 2719 C C . CYS A 1 349 ? -12.208 -3.554 0.710 1.00 90.75 349 CYS A C 1
ATOM 2721 O O . CYS A 1 349 ? -13.000 -3.338 -0.202 1.00 90.75 349 CYS A O 1
ATOM 2723 N N . GLY A 1 350 ? -11.447 -2.596 1.243 1.00 88.19 350 GLY A N 1
ATOM 2724 C CA . GLY A 1 350 ? -11.562 -1.173 0.954 1.00 88.19 350 GLY A CA 1
ATOM 2725 C C . GLY A 1 350 ? -12.729 -0.494 1.667 1.00 88.19 350 GLY A C 1
ATOM 2726 O O . GLY A 1 350 ? -12.928 0.690 1.463 1.00 88.19 350 GLY A O 1
ATOM 2727 N N . GLN A 1 351 ? -13.498 -1.204 2.480 1.00 86.44 351 GLN A N 1
ATOM 2728 C CA . GLN A 1 351 ? -14.647 -0.669 3.201 1.00 86.44 351 GLN A CA 1
ATOM 2729 C C . GLN A 1 351 ? -14.566 -1.115 4.653 1.00 86.44 351 GLN A C 1
ATOM 2731 O O . GLN A 1 351 ? -14.003 -2.174 4.941 1.00 86.44 351 GLN A O 1
ATOM 2736 N N . LEU A 1 352 ? -15.139 -0.328 5.561 1.00 85.06 352 LEU A N 1
ATOM 2737 C CA . LEU A 1 352 ? -15.276 -0.754 6.948 1.00 85.06 352 LEU A CA 1
ATOM 2738 C C . LEU A 1 352 ? -16.218 -1.956 7.009 1.00 85.06 352 LEU A C 1
ATOM 2740 O O . LEU A 1 352 ? -17.337 -1.916 6.496 1.00 85.06 352 LEU A O 1
ATOM 2744 N N . LEU A 1 353 ? -15.721 -3.044 7.588 1.00 84.88 353 LEU A N 1
ATOM 2745 C CA . LEU A 1 353 ? -16.505 -4.255 7.778 1.00 84.88 353 LEU A CA 1
ATOM 2746 C C . LEU A 1 353 ? -17.441 -4.101 8.975 1.00 84.88 353 LEU A C 1
ATOM 2748 O O . LEU A 1 353 ? -17.349 -3.159 9.754 1.00 84.88 353 LEU A O 1
ATOM 2752 N N . ASP A 1 354 ? -18.359 -5.046 9.127 1.00 82.75 354 ASP A N 1
ATOM 2753 C CA . ASP A 1 354 ? -19.094 -5.175 10.376 1.00 82.75 354 ASP A CA 1
ATOM 2754 C C . ASP A 1 354 ? -18.180 -5.808 11.436 1.00 82.75 354 ASP A C 1
ATOM 2756 O O . ASP A 1 354 ? -17.722 -6.935 11.211 1.00 82.75 354 ASP A O 1
ATOM 2760 N N . PRO A 1 355 ? -17.879 -5.144 12.567 1.00 83.00 355 PRO A N 1
ATOM 2761 C CA . PRO A 1 355 ? -17.040 -5.750 13.594 1.00 83.00 355 PRO A CA 1
ATOM 2762 C C . PRO A 1 355 ? -17.657 -7.022 14.190 1.00 83.00 355 PRO A C 1
ATOM 2764 O O . PRO A 1 355 ? -16.920 -7.878 14.661 1.00 83.00 355 PRO A O 1
ATOM 2767 N N . GLU A 1 356 ? -18.981 -7.197 14.116 1.00 82.25 356 GLU A N 1
ATOM 2768 C CA . GLU A 1 356 ? -19.663 -8.408 14.593 1.00 82.25 356 GLU A CA 1
ATOM 2769 C C . GLU A 1 356 ? -19.562 -9.585 13.609 1.00 82.25 356 GLU A C 1
ATOM 2771 O O . GLU A 1 356 ? -19.876 -10.722 13.959 1.00 82.25 356 GLU A O 1
ATOM 2776 N N . SER A 1 357 ? -19.090 -9.352 12.378 1.00 82.31 357 SER A N 1
ATOM 2777 C CA . SER A 1 357 ? -18.994 -10.405 11.354 1.00 82.31 357 SER A CA 1
ATOM 2778 C C . SER A 1 357 ? -17.908 -11.453 11.618 1.00 82.31 357 SER A C 1
ATOM 2780 O O . SER A 1 357 ? -17.895 -12.497 10.965 1.00 82.31 357 SER A O 1
ATOM 2782 N N . SER A 1 358 ? -16.986 -11.196 12.547 1.00 83.50 358 SER A N 1
ATOM 2783 C CA . SER A 1 358 ? -15.911 -12.121 12.906 1.00 83.50 358 SER A CA 1
ATOM 2784 C C . SER A 1 358 ? -15.479 -11.908 14.350 1.00 83.50 358 SER A C 1
ATOM 2786 O O . SER A 1 358 ? -15.228 -10.780 14.767 1.00 83.50 358 SER A O 1
ATOM 2788 N N . SER A 1 359 ? -15.291 -12.996 15.098 1.00 84.31 359 SER A N 1
ATOM 2789 C CA . SER A 1 359 ? -14.763 -12.925 16.466 1.00 84.31 359 SER A CA 1
ATOM 2790 C C . SER A 1 359 ? -13.354 -12.328 16.527 1.00 84.31 359 SER A C 1
ATOM 2792 O O . SER A 1 359 ? -13.015 -11.675 17.502 1.00 84.31 359 SER A O 1
ATOM 2794 N N . MET A 1 360 ? -12.548 -12.459 15.466 1.00 84.44 360 MET A N 1
ATOM 2795 C CA . MET A 1 360 ? -11.182 -11.909 15.420 1.00 84.44 360 MET A CA 1
ATOM 2796 C C . MET A 1 360 ? -11.145 -10.373 15.421 1.00 84.44 360 MET A C 1
ATOM 2798 O O . MET A 1 360 ? -10.101 -9.768 15.678 1.00 84.44 360 MET A O 1
ATOM 2802 N N . PHE A 1 361 ? -12.268 -9.730 15.096 1.00 87.50 361 PHE A N 1
ATOM 2803 C CA . PHE A 1 361 ? -12.367 -8.276 14.984 1.00 87.50 361 PHE A CA 1
ATOM 2804 C C . PHE A 1 361 ? -12.556 -7.588 16.326 1.00 87.50 361 PHE A C 1
ATOM 2806 O O . PHE A 1 361 ? -12.205 -6.416 16.457 1.00 87.50 361 PHE A O 1
ATOM 2813 N N . VAL A 1 362 ? -13.049 -8.317 17.321 1.00 85.19 362 VAL A N 1
ATOM 2814 C CA . VAL A 1 362 ? -13.297 -7.818 18.668 1.00 85.19 362 VAL A CA 1
ATOM 2815 C C . VAL A 1 362 ? -12.237 -8.423 19.595 1.00 85.19 362 VAL A C 1
ATOM 2817 O O . VAL A 1 362 ? -11.894 -9.594 19.448 1.00 85.19 362 VAL A O 1
ATOM 2820 N N . PRO A 1 363 ? -11.642 -7.659 20.526 1.00 81.50 363 PRO A N 1
ATOM 2821 C CA . PRO A 1 363 ? -10.693 -8.229 21.478 1.00 81.50 363 PRO A CA 1
ATOM 2822 C C . PRO A 1 363 ? -11.397 -9.251 22.387 1.00 81.50 363 PRO A C 1
ATOM 2824 O O . PRO A 1 363 ? -12.415 -8.921 22.999 1.00 81.50 363 PRO A O 1
ATOM 2827 N N . ASP A 1 364 ? -10.853 -10.468 22.471 1.00 71.56 364 ASP A N 1
ATOM 2828 C CA . ASP A 1 364 ? -11.352 -11.551 23.332 1.00 71.56 364 ASP A CA 1
ATOM 2829 C C . ASP A 1 364 ? -11.127 -11.248 24.828 1.00 71.56 364 ASP A C 1
ATOM 2831 O O . ASP A 1 364 ? -10.266 -10.442 25.188 1.00 71.56 364 ASP A O 1
ATOM 2835 N N . VAL A 1 365 ? -11.906 -11.903 25.696 1.00 58.50 365 VAL A N 1
ATOM 2836 C CA . VAL A 1 365 ? -11.642 -11.984 27.144 1.00 58.50 365 VAL A CA 1
ATOM 2837 C C . VAL A 1 365 ? -11.203 -13.408 27.419 1.00 58.50 365 VAL A C 1
ATOM 2839 O O . VAL A 1 365 ? -12.021 -14.310 27.254 1.00 58.50 365 VAL A O 1
ATOM 2842 N N . ASP A 1 366 ? -9.958 -13.593 27.828 1.00 49.69 366 ASP A N 1
ATOM 2843 C CA . ASP A 1 366 ? -9.581 -14.782 28.591 1.00 49.69 366 ASP A CA 1
ATOM 2844 C C . ASP A 1 366 ? -9.456 -14.396 30.066 1.00 49.69 366 ASP A C 1
ATOM 2846 O O . ASP A 1 366 ? -8.821 -13.347 30.346 1.00 49.69 366 ASP A O 1
#

Nearest PDB structures (foldseek):
  5ecg-assembly1_C  TM=7.223E-01  e=4.439E-11  Homo sapiens
  3pxd-assembly1_A  TM=6.489E-01  e=9.948E-05  Homo sapiens
  4ofb-assembly1_A  TM=5.557E-01  e=1.272E-04  Homo sapiens
  2ing-assembly1_X  TM=5.626E-01  e=7.556E-04  Homo sapiens
  2nte-assembly1_A  TM=5.257E-01  e=5.909E-04  Homo sapiens

Foldseek 3Di:
DDDDDDDDDDDPDDPPDPPPVLVVLQVLQVVLCVQLVFDRFAQALAALEEEEEDDADDDPGPDPPDDDRVVVSLQSNCVSSNYHYDDDDDDPPPDDPPDDPDDDPQDRFRAYEYEYQAQDDDLVLLLQLLQQQLYFYWYSVLSRVLRRVNVVVVVVVVVPDPDDPCPPVPPPPSPNSSLVCCVVDPQPTGHFSQAQVVVRDGHGSPLTDNNNNDPDPDDDQRAAQADPDDPNADFHEAAAAEEDPCPPDPQVSVLQSNCSNRRFDDDRSDSGGDDDDPVCVNSGHYYHYLVCCLVVLVVVQPDPDPDPRVQFYEYEYDLVPHDLVSLVSVVVGRYAYFYPVQVSSCSSSVYRDDCVPDPNGHRDDD

Mean predicted aligned error: 12.88 Å

InterPro domains:
  IPR001357 BRCT domain [PS50172] (41-149)
  IPR036420 BRCT domain superfamily [G3DSA:3.40.50.10190] (62-157)
  IPR036420 BRCT domain superfamily [SSF52113] (33-149)
  IPR036420 BRCT domain superfamily [SSF52113] (307-363)
  IPR047249 TP53-binding protein 1-like, first BRCT domain [cd17745] (45-149)

pLDDT: mean 73.44, std 20.9, range [26.55, 96.25]